Protein AF-A0A3R7YIU1-F1 (afdb_monomer)

Sequence (280 aa):
MKKIIEIFGKTVHKWRYDDGITYSAALSFMILMSFPALILFVISISSFFLKEKVIQESIIHFISPIATQSTINLLHIIFQHIPNTNIITFSLLISFILFLWTSTNLFLQLQKTINIMWGVSHEEKSWYEKAIGKRKTALITVLVFTFFVFMVTIFELIFSSVLPEIGQILPISSWIVQALTSILNFIIVSLFLAYLYRVLPDIKMEYKFIIPSSFLTAGLITLGKYVFSIYLMHANPTGLYGSIGSLIAIFLWVFFISVIVTIMIEFTKIYEEYDYMHKL

Structure (mmCIF, N/CA/C/O backbone):
data_AF-A0A3R7YIU1-F1
#
_entry.id   AF-A0A3R7YIU1-F1
#
loop_
_atom_site.group_PDB
_atom_site.id
_atom_site.type_symbol
_atom_site.label_atom_id
_atom_site.label_alt_id
_atom_site.label_comp_id
_atom_site.label_asym_id
_atom_site.label_entity_id
_atom_site.label_seq_id
_atom_site.pdbx_PDB_ins_code
_atom_site.Cartn_x
_atom_site.Cartn_y
_atom_site.Cartn_z
_atom_site.occupancy
_atom_site.B_iso_or_equiv
_atom_site.auth_seq_id
_atom_site.auth_comp_id
_atom_site.auth_asym_id
_atom_site.auth_atom_id
_atom_site.pdbx_PDB_model_num
ATOM 1 N N . MET A 1 1 ? -23.888 -20.595 3.664 1.00 61.28 1 MET A N 1
ATOM 2 C CA . MET A 1 1 ? -24.255 -19.519 2.711 1.00 61.28 1 MET A CA 1
ATOM 3 C C . MET A 1 1 ? -24.959 -18.338 3.385 1.00 61.28 1 MET A C 1
ATOM 5 O O . MET A 1 1 ? -24.420 -17.246 3.286 1.00 61.28 1 MET A O 1
ATOM 9 N N . LYS A 1 2 ? -26.060 -18.522 4.142 1.00 72.19 2 LYS A N 1
ATOM 10 C CA . LYS A 1 2 ? -26.761 -17.415 4.847 1.00 72.19 2 LYS A CA 1
ATOM 11 C C . LYS A 1 2 ? -25.849 -16.540 5.733 1.00 72.19 2 LYS A C 1
ATOM 13 O O . LYS A 1 2 ? -25.885 -15.326 5.608 1.00 72.19 2 LYS A O 1
ATOM 18 N N . LYS A 1 3 ? -24.958 -17.158 6.522 1.00 78.56 3 LYS A N 1
ATOM 19 C CA . LYS A 1 3 ? -23.972 -16.472 7.388 1.00 78.56 3 LYS A CA 1
ATOM 20 C C . LYS A 1 3 ? -23.022 -15.526 6.635 1.00 78.56 3 LYS A C 1
ATOM 22 O O . LYS A 1 3 ? -22.767 -14.425 7.099 1.00 78.56 3 LYS A O 1
ATOM 27 N N . ILE A 1 4 ? -22.521 -15.926 5.463 1.00 79.81 4 ILE A N 1
ATOM 28 C CA . ILE A 1 4 ? -21.597 -15.093 4.668 1.00 79.81 4 ILE A CA 1
ATOM 29 C C . ILE A 1 4 ? -22.337 -13.878 4.100 1.00 79.81 4 ILE A C 1
ATOM 31 O O . ILE A 1 4 ? -21.843 -12.761 4.191 1.00 79.81 4 ILE A O 1
ATOM 35 N N . ILE A 1 5 ? -23.542 -14.091 3.566 1.00 82.81 5 ILE A N 1
ATOM 36 C CA . ILE A 1 5 ? -24.379 -13.019 3.010 1.00 82.81 5 ILE A CA 1
ATOM 37 C C . ILE A 1 5 ? -24.740 -11.997 4.096 1.00 82.81 5 ILE A C 1
ATOM 39 O O . ILE A 1 5 ? -24.695 -10.796 3.848 1.00 82.81 5 ILE A O 1
ATOM 43 N N . GLU A 1 6 ? -25.046 -12.463 5.308 1.00 85.81 6 GLU A N 1
ATOM 44 C CA . GLU A 1 6 ? -25.343 -11.590 6.443 1.00 85.81 6 GLU A CA 1
ATOM 45 C C . GLU A 1 6 ? -24.131 -10.742 6.858 1.00 85.81 6 GLU A C 1
ATOM 47 O O . GLU A 1 6 ? -24.278 -9.538 7.065 1.00 85.81 6 GLU A O 1
ATOM 52 N N . ILE A 1 7 ? -22.934 -11.341 6.928 1.00 88.06 7 ILE A N 1
ATOM 53 C CA . ILE A 1 7 ? -21.691 -10.618 7.238 1.00 88.06 7 ILE A CA 1
ATOM 54 C C . ILE A 1 7 ? -21.442 -9.532 6.188 1.00 88.06 7 ILE A C 1
ATOM 56 O O . ILE A 1 7 ? -21.312 -8.370 6.553 1.00 88.06 7 ILE A O 1
ATOM 60 N N . PHE A 1 8 ? -21.468 -9.876 4.896 1.00 89.50 8 PHE A N 1
ATOM 61 C CA . PHE A 1 8 ? -21.264 -8.901 3.818 1.00 89.50 8 PHE A CA 1
ATOM 62 C C . PHE A 1 8 ? -22.314 -7.782 3.822 1.00 89.50 8 PHE A C 1
ATOM 64 O O . PHE A 1 8 ? -21.968 -6.614 3.646 1.00 89.50 8 PHE A O 1
ATOM 71 N N . GLY A 1 9 ? -23.588 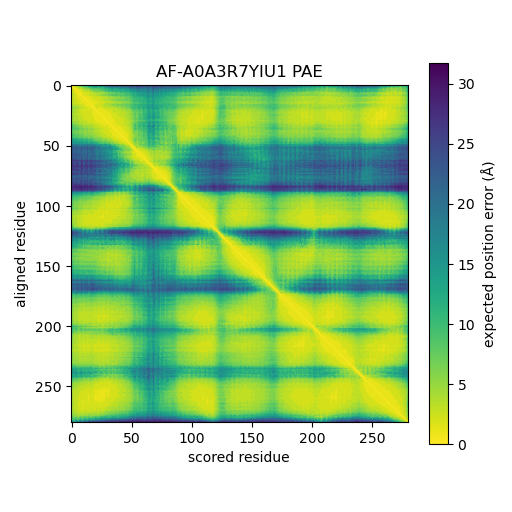-8.115 4.054 1.00 89.56 9 GLY A N 1
ATOM 72 C CA . GLY A 1 9 ? -24.661 -7.125 4.156 1.00 89.56 9 GLY A CA 1
ATOM 73 C C . GLY A 1 9 ? -24.430 -6.138 5.302 1.00 89.56 9 GLY A C 1
ATOM 74 O O . GLY A 1 9 ? -24.534 -4.926 5.102 1.00 89.56 9 GLY A O 1
ATOM 75 N N . LYS A 1 10 ? -24.037 -6.643 6.479 1.00 91.81 10 LYS A N 1
ATOM 76 C CA . LYS A 1 10 ? -23.655 -5.805 7.625 1.00 91.81 10 LYS A CA 1
ATOM 77 C C . LYS A 1 10 ? -22.417 -4.963 7.321 1.00 91.81 10 LYS A C 1
ATOM 79 O O . LYS A 1 10 ? -22.413 -3.785 7.659 1.00 91.81 10 LYS A O 1
ATOM 84 N N . THR A 1 11 ? -21.415 -5.518 6.635 1.00 93.50 11 THR A N 1
ATOM 85 C CA . THR A 1 11 ? -20.198 -4.795 6.232 1.00 93.50 11 THR A CA 1
ATOM 86 C C . THR A 1 11 ? -20.506 -3.601 5.359 1.00 93.50 11 THR A C 1
ATOM 88 O O . THR A 1 11 ? -20.083 -2.497 5.681 1.00 93.50 11 THR A O 1
ATOM 91 N N . VAL A 1 12 ? -21.275 -3.781 4.286 1.00 93.06 12 VAL A N 1
ATOM 92 C CA . VAL A 1 12 ? -21.602 -2.668 3.387 1.00 93.06 12 VAL A CA 1
ATOM 93 C C . VAL A 1 12 ? -22.445 -1.616 4.105 1.00 93.06 12 VAL A C 1
ATOM 95 O O . VAL A 1 12 ? -22.242 -0.422 3.894 1.00 93.06 12 VAL A O 1
ATOM 98 N N . HIS A 1 13 ? -23.372 -2.035 4.971 1.00 93.00 13 HIS A N 1
ATOM 99 C CA . HIS A 1 13 ? -24.184 -1.101 5.745 1.00 93.00 13 HIS A CA 1
ATOM 100 C C . HIS A 1 13 ? -23.333 -0.262 6.708 1.00 93.00 13 HIS A C 1
ATOM 102 O O . HIS A 1 13 ? -23.424 0.963 6.681 1.00 93.00 13 HIS A O 1
ATOM 108 N N . LYS A 1 14 ? -22.469 -0.909 7.499 1.00 92.81 14 LYS A N 1
ATOM 109 C CA . LYS A 1 14 ? -21.597 -0.247 8.476 1.00 92.81 14 LYS A CA 1
ATOM 110 C C . LYS A 1 14 ? -20.543 0.626 7.796 1.00 92.81 14 LYS A C 1
ATOM 112 O O . LYS A 1 14 ? -20.404 1.783 8.152 1.00 92.81 14 LYS A O 1
ATOM 117 N N . TRP A 1 15 ? -19.928 0.148 6.713 1.00 95.25 15 TRP A N 1
ATOM 118 C CA . TRP A 1 15 ? -18.986 0.937 5.912 1.00 95.25 15 TRP A CA 1
ATOM 119 C C . TRP A 1 15 ? -19.624 2.210 5.343 1.00 95.25 15 TRP A C 1
ATOM 121 O O . TRP A 1 15 ? -18.986 3.257 5.303 1.00 95.25 15 TRP A O 1
ATOM 131 N N . ARG A 1 16 ? -20.893 2.154 4.913 1.00 93.69 16 ARG A N 1
ATOM 132 C CA . ARG A 1 16 ? -21.622 3.358 4.483 1.00 93.69 16 ARG A CA 1
ATOM 133 C C . ARG A 1 16 ? -21.976 4.278 5.648 1.00 93.69 16 ARG A C 1
ATOM 135 O O . ARG A 1 16 ? -21.989 5.485 5.444 1.00 93.69 16 ARG A O 1
ATOM 142 N N . TYR A 1 17 ? -22.304 3.714 6.807 1.00 92.75 17 TYR A N 1
ATOM 143 C CA . TYR A 1 17 ? -22.616 4.466 8.021 1.00 92.75 17 TYR A CA 1
ATOM 144 C C . TYR A 1 17 ? -21.385 5.213 8.562 1.00 92.75 17 TYR A C 1
ATOM 146 O O . TYR A 1 17 ? -21.499 6.375 8.929 1.00 92.75 17 TYR A O 1
ATOM 154 N N . ASP A 1 18 ? -20.205 4.591 8.508 1.00 91.00 18 ASP A N 1
ATOM 155 C CA . ASP A 1 18 ? -18.922 5.165 8.939 1.00 91.00 18 ASP A CA 1
ATOM 156 C C . ASP A 1 18 ? -18.240 6.013 7.838 1.00 91.00 18 ASP A C 1
ATOM 158 O O . ASP A 1 18 ? -17.014 6.119 7.783 1.00 91.00 18 ASP A O 1
ATOM 162 N N . ASP A 1 19 ? -19.019 6.604 6.921 1.00 93.00 19 ASP A N 1
ATOM 163 C CA . ASP A 1 19 ? -18.542 7.470 5.828 1.00 93.00 19 ASP A CA 1
ATOM 164 C C . ASP A 1 19 ? -17.409 6.862 4.974 1.00 93.00 19 ASP A C 1
ATOM 166 O O . ASP A 1 19 ? -16.492 7.546 4.503 1.00 93.00 19 ASP A O 1
ATOM 170 N N . GLY A 1 20 ? -17.467 5.554 4.718 1.00 93.44 20 GLY A N 1
ATOM 171 C CA . GLY A 1 20 ? -16.408 4.806 4.043 1.00 93.44 20 GLY A CA 1
ATOM 172 C C . GLY A 1 20 ? -16.027 5.337 2.657 1.00 93.44 20 GLY A C 1
ATOM 173 O O . GLY A 1 20 ? -14.859 5.251 2.269 1.00 93.44 20 GLY A O 1
ATOM 174 N N . ILE A 1 21 ? -16.957 5.973 1.932 1.00 95.44 21 ILE A N 1
ATOM 175 C CA . ILE A 1 21 ? -16.671 6.665 0.660 1.00 95.44 21 ILE A CA 1
ATOM 176 C C . ILE A 1 21 ? -15.722 7.846 0.887 1.00 95.44 21 ILE A C 1
ATOM 178 O O . ILE A 1 21 ? -14.739 7.993 0.160 1.00 95.44 21 ILE A O 1
ATOM 182 N N . THR A 1 22 ? -15.981 8.666 1.905 1.00 95.81 22 THR A N 1
ATOM 183 C CA . THR A 1 22 ? -15.169 9.840 2.245 1.00 95.81 22 THR A CA 1
ATOM 184 C C . THR A 1 22 ? -13.759 9.420 2.644 1.00 95.81 22 THR A C 1
ATOM 186 O O . THR A 1 22 ? -12.780 9.987 2.154 1.00 95.81 22 THR A O 1
ATOM 189 N N . TYR A 1 23 ? -13.627 8.378 3.470 1.00 94.62 23 TYR A N 1
ATOM 190 C CA . TYR A 1 23 ? -12.314 7.848 3.842 1.00 94.62 23 TYR A CA 1
ATOM 191 C C . TYR A 1 23 ? -11.584 7.198 2.663 1.00 94.62 23 TYR A C 1
ATOM 193 O O . TYR A 1 23 ? -10.374 7.384 2.528 1.00 94.62 23 TYR A O 1
ATOM 201 N N . SER A 1 24 ? -12.304 6.517 1.766 1.00 96.56 24 SER A N 1
ATOM 202 C CA . SER A 1 24 ? -11.735 5.978 0.522 1.00 96.56 24 SER A CA 1
ATOM 203 C C . SER A 1 24 ? -11.217 7.087 -0.389 1.00 96.56 24 SER A C 1
ATOM 205 O O . SER A 1 24 ? -10.106 6.990 -0.912 1.00 96.56 24 SER A O 1
ATOM 207 N N . ALA A 1 25 ? -11.985 8.168 -0.540 1.00 96.44 25 ALA A N 1
ATOM 208 C CA . ALA A 1 25 ? -11.589 9.340 -1.309 1.00 96.44 25 ALA A CA 1
ATOM 209 C C . ALA A 1 25 ? -10.343 9.997 -0.699 1.00 96.44 25 ALA A C 1
ATOM 211 O O . ALA A 1 25 ? -9.358 10.210 -1.405 1.00 96.44 25 ALA A O 1
ATOM 212 N N . ALA A 1 26 ? -10.328 10.224 0.617 1.00 95.69 26 ALA A N 1
ATOM 213 C CA . ALA A 1 26 ? -9.180 10.793 1.317 1.00 95.69 26 ALA A CA 1
ATOM 214 C C . ALA A 1 26 ? -7.917 9.922 1.186 1.00 95.69 26 ALA A C 1
ATOM 216 O O . ALA A 1 26 ? -6.832 10.444 0.927 1.00 95.69 26 ALA A O 1
ATOM 217 N N . LEU A 1 27 ? -8.051 8.596 1.313 1.00 95.25 27 LEU A N 1
ATOM 218 C CA . LEU A 1 27 ? -6.945 7.657 1.124 1.00 95.25 27 LEU A CA 1
ATOM 219 C C . LEU A 1 27 ? -6.433 7.687 -0.322 1.00 95.25 27 LEU A C 1
ATOM 221 O O . LEU A 1 27 ? -5.230 7.803 -0.544 1.00 95.25 27 LEU A O 1
ATOM 225 N N . SER A 1 28 ? -7.341 7.652 -1.302 1.00 96.44 28 SER A N 1
ATOM 226 C CA . SER A 1 28 ? -6.983 7.719 -2.724 1.00 96.44 28 SER A CA 1
ATOM 227 C C . SER A 1 28 ? -6.258 9.017 -3.079 1.00 96.44 28 SER A C 1
ATOM 229 O O . SER A 1 28 ? -5.248 8.988 -3.775 1.00 96.44 28 SER A O 1
ATOM 231 N N . PHE A 1 29 ? -6.705 10.146 -2.526 1.00 95.31 29 PHE A N 1
ATOM 232 C CA . PHE A 1 29 ? -6.069 11.439 -2.723 1.00 95.31 29 PHE A CA 1
ATOM 233 C C . PHE A 1 29 ? -4.654 11.466 -2.136 1.00 95.31 29 PHE A C 1
ATOM 235 O O . PHE A 1 29 ? -3.730 11.911 -2.810 1.00 95.31 29 PHE A O 1
ATOM 242 N N . MET A 1 30 ? -4.447 10.931 -0.926 1.00 93.81 30 MET A N 1
ATOM 243 C CA . MET A 1 30 ? -3.103 10.826 -0.341 1.00 93.81 30 MET A CA 1
ATOM 244 C C . MET A 1 30 ? -2.174 9.925 -1.171 1.00 93.81 30 MET A C 1
ATOM 246 O O . MET A 1 30 ? -1.012 10.278 -1.355 1.00 93.81 30 MET A O 1
ATOM 250 N N . ILE A 1 31 ? -2.680 8.816 -1.728 1.00 93.75 31 ILE A N 1
ATOM 251 C CA . ILE A 1 31 ? -1.930 7.958 -2.666 1.00 93.75 31 ILE A CA 1
ATOM 252 C C . ILE A 1 31 ? -1.513 8.737 -3.913 1.00 93.75 31 ILE A C 1
ATOM 254 O O . ILE A 1 31 ? -0.333 8.752 -4.262 1.00 93.75 31 ILE A O 1
ATOM 258 N N . LEU A 1 32 ? -2.454 9.425 -4.559 1.00 93.56 32 LEU A N 1
ATOM 259 C CA . LEU A 1 32 ? -2.176 10.198 -5.769 1.00 93.56 32 LEU A CA 1
ATOM 260 C C . LEU A 1 32 ? -1.199 11.352 -5.503 1.00 93.56 32 LEU A C 1
ATOM 262 O O . LEU A 1 32 ? -0.312 11.603 -6.314 1.00 93.56 32 LEU A O 1
ATOM 266 N N . MET A 1 33 ? -1.300 12.012 -4.347 1.00 91.38 33 MET A N 1
ATOM 267 C CA . MET A 1 33 ? -0.379 13.080 -3.943 1.00 91.38 33 MET A CA 1
ATOM 268 C C . MET A 1 33 ? 1.052 12.584 -3.691 1.00 91.38 33 MET A C 1
ATOM 270 O O . MET A 1 33 ? 1.998 13.359 -3.833 1.00 91.38 33 MET A O 1
ATOM 274 N N . SER A 1 34 ? 1.237 11.303 -3.362 1.00 89.38 34 SER A N 1
ATOM 275 C CA . SER A 1 34 ? 2.564 10.688 -3.248 1.00 89.38 34 SER A CA 1
ATOM 276 C C . SER A 1 34 ? 3.209 10.377 -4.604 1.00 89.38 34 SER A C 1
ATOM 278 O O . SER A 1 34 ? 4.431 10.238 -4.666 1.00 89.38 34 SER A O 1
ATOM 280 N N . PHE A 1 35 ? 2.440 10.283 -5.697 1.00 88.38 35 PHE A N 1
ATOM 281 C CA . PHE A 1 35 ? 2.966 9.855 -7.001 1.00 88.38 35 PHE A CA 1
ATOM 282 C C . PHE A 1 35 ? 4.032 10.793 -7.577 1.00 88.38 35 PHE A C 1
ATOM 284 O O . PHE A 1 35 ? 5.080 10.283 -7.967 1.00 88.38 35 PHE A O 1
ATOM 291 N N . PRO A 1 36 ? 3.857 12.131 -7.608 1.00 85.69 36 PRO A N 1
ATOM 292 C CA . PRO A 1 36 ? 4.894 13.023 -8.124 1.00 85.69 36 PRO A CA 1
ATOM 293 C C . PRO A 1 36 ? 6.221 12.876 -7.373 1.00 85.69 36 PRO A C 1
ATOM 295 O O . PRO A 1 36 ? 7.276 12.782 -7.995 1.00 85.69 36 PRO A O 1
ATOM 298 N N . ALA A 1 37 ? 6.169 12.794 -6.039 1.00 86.12 37 ALA A N 1
ATOM 299 C CA . ALA A 1 37 ? 7.359 12.622 -5.212 1.00 86.12 37 ALA A CA 1
ATOM 300 C C . ALA A 1 37 ? 8.031 11.260 -5.451 1.00 86.12 37 ALA A C 1
ATOM 302 O O . ALA A 1 37 ? 9.253 11.191 -5.560 1.00 86.12 37 ALA A O 1
ATOM 303 N N . LEU A 1 38 ? 7.238 10.192 -5.598 1.00 85.12 38 LEU A N 1
ATOM 304 C CA . LEU A 1 38 ? 7.733 8.861 -5.945 1.00 85.12 38 LEU A CA 1
ATOM 305 C C . LEU A 1 38 ? 8.394 8.848 -7.328 1.00 85.12 38 LEU A C 1
ATOM 307 O O . LEU A 1 38 ? 9.503 8.342 -7.458 1.00 85.12 38 LEU A O 1
ATOM 311 N N . ILE A 1 39 ? 7.762 9.434 -8.348 1.00 82.12 39 ILE A N 1
ATOM 312 C CA . ILE A 1 39 ? 8.305 9.493 -9.715 1.00 82.12 39 ILE A CA 1
ATOM 313 C C . ILE A 1 39 ? 9.626 10.266 -9.727 1.00 82.12 39 ILE A C 1
ATOM 315 O O . ILE A 1 39 ? 10.615 9.781 -10.271 1.00 82.12 39 ILE A O 1
ATOM 319 N N . LEU A 1 40 ? 9.673 11.436 -9.083 1.00 79.88 40 LEU A N 1
ATOM 320 C CA . LEU A 1 40 ? 10.899 12.228 -8.970 1.00 79.88 40 LEU A CA 1
ATOM 321 C C . LEU A 1 40 ? 12.008 11.466 -8.240 1.00 79.88 40 LEU A C 1
ATOM 323 O O . LEU A 1 40 ? 13.163 11.505 -8.669 1.00 79.88 40 LEU A O 1
ATOM 327 N N . PHE A 1 41 ? 11.671 10.743 -7.171 1.00 82.56 41 PHE A N 1
ATOM 328 C CA . PHE A 1 41 ? 12.624 9.913 -6.445 1.00 82.56 41 PHE A CA 1
ATOM 329 C C . PHE A 1 41 ? 13.159 8.767 -7.317 1.00 82.56 41 PHE A C 1
ATOM 331 O O . PHE A 1 41 ? 14.375 8.606 -7.415 1.00 82.56 41 PHE A O 1
ATOM 338 N N . VAL A 1 42 ? 12.282 8.039 -8.019 1.00 78.56 42 VAL A N 1
ATOM 339 C CA . VAL A 1 42 ? 12.650 6.949 -8.940 1.00 78.56 42 VAL A CA 1
ATOM 340 C C . VAL A 1 42 ? 13.520 7.456 -10.095 1.00 78.56 42 VAL A C 1
ATOM 342 O O . VAL A 1 42 ? 14.515 6.822 -10.440 1.00 78.56 42 VAL A O 1
ATOM 345 N N . ILE A 1 43 ? 13.212 8.618 -10.674 1.00 75.69 43 ILE A N 1
ATOM 346 C CA . ILE A 1 43 ? 14.043 9.224 -11.727 1.00 75.69 43 ILE A CA 1
ATOM 347 C C . ILE A 1 43 ? 15.402 9.639 -11.164 1.00 75.69 43 ILE A C 1
ATOM 349 O O . ILE A 1 43 ? 16.425 9.409 -11.807 1.00 75.69 43 ILE A O 1
ATOM 353 N N . SER A 1 44 ? 15.434 10.226 -9.967 1.00 76.94 44 SER A N 1
ATOM 354 C CA . SER A 1 44 ? 16.674 10.688 -9.335 1.00 76.94 44 SER A CA 1
ATOM 355 C C . SER A 1 44 ? 17.605 9.525 -8.995 1.00 76.94 44 SER A C 1
ATOM 357 O O . SER A 1 44 ? 18.791 9.585 -9.314 1.00 76.94 44 SER A O 1
ATOM 359 N N . ILE A 1 45 ? 17.076 8.450 -8.400 1.00 78.12 45 ILE A N 1
ATOM 360 C CA . ILE A 1 45 ? 17.860 7.254 -8.071 1.00 78.12 45 ILE A CA 1
ATOM 361 C C . ILE A 1 45 ? 18.323 6.536 -9.342 1.00 78.12 45 ILE A C 1
ATOM 363 O O . ILE A 1 45 ? 19.492 6.177 -9.449 1.00 78.12 45 ILE A O 1
ATOM 367 N N . SER A 1 46 ? 17.453 6.424 -10.352 1.00 73.06 46 SER A N 1
ATOM 368 C CA . SER A 1 46 ? 17.822 5.837 -11.644 1.00 73.06 46 SER A CA 1
ATOM 369 C C . SER A 1 46 ? 18.914 6.660 -12.318 1.00 73.06 46 SER A C 1
ATOM 371 O O . SER A 1 46 ? 19.893 6.101 -12.783 1.00 73.06 46 SER A O 1
ATOM 373 N N . SER A 1 47 ? 18.811 7.990 -12.307 1.00 71.25 47 SER A N 1
ATOM 374 C CA . SER A 1 47 ? 19.830 8.883 -12.874 1.00 71.25 47 SER A CA 1
ATOM 375 C C . SER A 1 47 ? 21.162 8.812 -12.126 1.00 71.25 47 SER A C 1
ATOM 377 O O . SER A 1 47 ? 22.205 9.038 -12.729 1.00 71.25 47 SER A O 1
ATOM 379 N N . PHE A 1 48 ? 21.150 8.509 -10.825 1.00 73.06 48 PHE A N 1
ATOM 380 C CA . PHE A 1 48 ? 22.368 8.295 -10.045 1.00 73.06 48 PHE A CA 1
ATOM 381 C C . PHE A 1 48 ? 23.102 7.019 -10.485 1.00 73.06 48 PHE A C 1
ATOM 383 O O . PHE A 1 48 ? 24.290 7.087 -10.786 1.00 73.06 48 PHE A O 1
ATOM 390 N N . PHE A 1 49 ? 22.396 5.887 -10.597 1.00 71.94 49 PHE A N 1
ATOM 391 C CA . PHE A 1 49 ? 22.989 4.611 -11.026 1.00 71.94 49 PHE A CA 1
ATOM 392 C C . PHE A 1 49 ? 23.306 4.578 -12.530 1.00 71.94 49 PHE A C 1
ATOM 394 O O . PHE A 1 49 ? 24.396 4.199 -12.939 1.00 71.94 49 PHE A O 1
ATOM 401 N N . LEU A 1 50 ? 22.385 5.038 -13.378 1.00 70.94 50 LEU A N 1
ATOM 402 C CA . LEU A 1 50 ? 22.525 5.003 -14.839 1.00 70.94 50 LEU A CA 1
ATOM 403 C C . LEU A 1 50 ? 23.577 5.977 -15.377 1.00 70.94 50 LEU A C 1
ATOM 405 O O . LEU A 1 50 ? 23.868 5.940 -16.566 1.00 70.94 50 LEU A O 1
ATOM 409 N N . LYS A 1 51 ? 24.160 6.849 -14.547 1.00 69.56 51 LYS A N 1
ATOM 410 C CA . LYS A 1 51 ? 25.323 7.664 -14.930 1.00 69.56 51 LYS A CA 1
ATOM 411 C C . LYS A 1 51 ? 26.598 6.855 -15.100 1.00 69.56 51 LYS A C 1
ATOM 413 O O . LYS A 1 51 ? 27.515 7.300 -15.789 1.00 69.56 51 LYS A O 1
ATOM 418 N N . GLU A 1 52 ? 26.677 5.700 -14.456 1.00 71.69 52 GLU A N 1
ATOM 419 C CA . GLU A 1 52 ? 27.862 4.870 -14.511 1.00 71.69 52 GLU A CA 1
ATOM 420 C C . GLU A 1 52 ? 27.923 4.145 -15.860 1.00 71.69 52 GLU A C 1
ATOM 422 O O . GLU A 1 52 ? 27.044 3.349 -16.195 1.00 71.69 52 GLU A O 1
ATOM 427 N N . LYS A 1 53 ? 28.971 4.417 -16.651 1.00 70.44 53 LYS A N 1
ATOM 428 C CA . LYS A 1 53 ? 29.151 3.804 -17.981 1.00 70.44 53 LYS A CA 1
ATOM 429 C C . LYS A 1 53 ? 29.121 2.275 -17.926 1.00 70.44 53 LYS A C 1
ATOM 431 O O . LYS A 1 53 ? 28.536 1.654 -18.801 1.00 70.44 53 LYS A O 1
ATOM 436 N N . VAL A 1 54 ? 29.657 1.688 -16.854 1.00 71.12 54 VAL A N 1
ATOM 437 C CA . VAL A 1 54 ? 29.650 0.235 -16.614 1.00 71.12 54 VAL A CA 1
ATOM 438 C C . VAL A 1 54 ? 28.220 -0.317 -16.526 1.00 71.12 54 VAL A C 1
ATOM 440 O O . VAL A 1 54 ? 27.927 -1.382 -17.072 1.00 71.12 54 VAL A O 1
ATOM 443 N N . ILE A 1 55 ? 27.302 0.419 -15.890 1.00 73.88 55 ILE A N 1
ATOM 444 C CA . ILE A 1 55 ? 25.889 0.032 -15.772 1.00 73.88 55 ILE A CA 1
ATOM 445 C C . ILE A 1 55 ? 25.178 0.202 -17.120 1.00 73.88 55 ILE A C 1
ATOM 447 O O . ILE A 1 55 ? 24.429 -0.683 -17.527 1.00 73.88 55 ILE A O 1
ATOM 451 N N . GLN A 1 56 ? 25.445 1.291 -17.848 1.00 77.12 56 GLN A N 1
ATOM 452 C CA . GLN A 1 56 ? 24.890 1.509 -19.192 1.00 77.12 56 GLN A CA 1
ATOM 453 C C . GLN A 1 56 ? 25.290 0.391 -20.165 1.00 77.12 56 GLN A C 1
ATOM 455 O O . GLN A 1 56 ? 24.437 -0.162 -20.859 1.00 77.12 56 GLN A O 1
ATOM 460 N N . GLU A 1 57 ? 26.575 0.035 -20.185 1.00 76.31 57 GLU A N 1
ATOM 461 C CA . GLU A 1 57 ? 27.120 -1.040 -21.017 1.00 76.31 57 GLU A CA 1
ATOM 462 C C . GLU A 1 57 ? 26.539 -2.403 -20.627 1.00 76.31 57 GLU A C 1
ATOM 464 O O . GLU A 1 57 ? 26.154 -3.170 -21.507 1.00 76.31 57 GLU A O 1
ATOM 469 N N . SER A 1 58 ? 26.369 -2.674 -19.328 1.00 74.38 5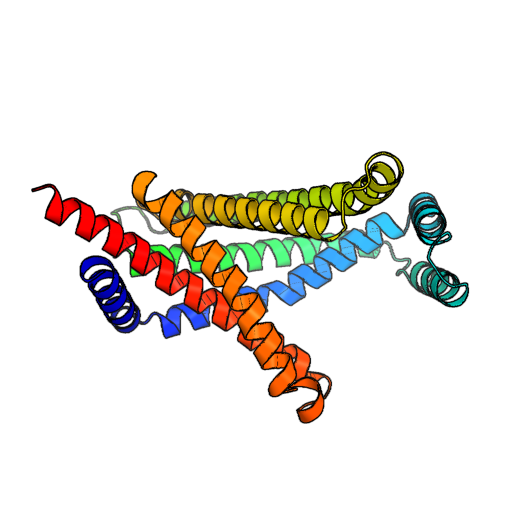8 SER A N 1
ATOM 470 C CA . SER A 1 58 ? 25.727 -3.904 -18.840 1.00 74.38 58 SER A CA 1
ATOM 471 C C . SER A 1 58 ? 24.260 -4.007 -19.272 1.00 74.38 58 SER A C 1
ATOM 473 O O . SER A 1 58 ? 23.816 -5.073 -19.693 1.00 74.38 58 SER A O 1
ATOM 475 N N . ILE A 1 59 ? 23.509 -2.901 -19.219 1.00 76.12 59 ILE A N 1
ATOM 476 C CA . ILE A 1 59 ? 22.110 -2.846 -19.672 1.00 76.12 59 ILE A CA 1
ATOM 477 C C . ILE A 1 59 ? 22.027 -3.080 -21.182 1.00 76.12 59 ILE A C 1
ATOM 479 O O . ILE A 1 59 ? 21.217 -3.883 -21.636 1.00 76.12 59 ILE A O 1
ATOM 483 N N . ILE A 1 60 ? 22.875 -2.416 -21.971 1.00 80.81 60 ILE A N 1
ATOM 484 C CA . ILE A 1 60 ? 22.905 -2.618 -23.425 1.00 80.81 60 ILE A CA 1
ATOM 485 C C . ILE A 1 60 ? 23.269 -4.065 -23.747 1.00 80.81 60 ILE A C 1
ATOM 487 O O . ILE A 1 60 ? 22.594 -4.682 -24.563 1.00 80.81 60 ILE A O 1
ATOM 491 N N . HIS A 1 61 ? 24.274 -4.631 -23.081 1.00 80.06 61 HIS A N 1
ATOM 492 C CA . HIS A 1 61 ? 24.680 -6.019 -23.277 1.00 80.06 61 HIS A CA 1
ATOM 493 C C . HIS A 1 61 ? 23.560 -7.010 -22.922 1.00 80.06 61 HIS A C 1
ATOM 495 O O . HIS A 1 61 ? 23.360 -7.984 -23.641 1.00 80.06 61 HIS A O 1
ATOM 501 N N . PHE A 1 62 ? 22.797 -6.750 -21.856 1.00 73.50 62 PHE A N 1
ATOM 502 C CA . PHE A 1 62 ? 21.672 -7.594 -21.442 1.00 73.50 62 PHE A CA 1
ATOM 503 C C . PHE A 1 62 ? 20.500 -7.557 -22.433 1.00 73.50 62 PHE A C 1
ATOM 505 O O . PHE A 1 62 ? 19.860 -8.577 -22.672 1.00 73.50 62 PHE A O 1
ATOM 512 N N . ILE A 1 63 ? 20.215 -6.393 -23.022 1.00 73.75 63 ILE A N 1
ATOM 513 C CA . ILE A 1 63 ? 19.051 -6.207 -23.901 1.00 73.75 63 ILE A CA 1
ATOM 514 C C . ILE A 1 63 ? 19.409 -6.469 -25.377 1.00 73.75 63 ILE A C 1
ATOM 516 O O . ILE A 1 63 ? 18.543 -6.873 -26.147 1.00 73.75 63 ILE A O 1
ATOM 520 N N . SER A 1 64 ? 20.673 -6.311 -25.784 1.00 75.06 64 SER A N 1
ATOM 521 C CA . SER A 1 64 ? 21.157 -6.524 -27.161 1.00 75.06 64 SER A CA 1
ATOM 522 C C . SER A 1 64 ? 20.673 -7.829 -27.828 1.00 75.06 64 SER A C 1
ATOM 524 O O . SER A 1 64 ? 20.283 -7.771 -28.993 1.00 75.06 64 SER A O 1
ATOM 526 N N . PRO A 1 65 ? 20.577 -8.982 -27.128 1.00 77.62 65 PRO A N 1
ATOM 527 C CA . PRO A 1 65 ? 20.078 -10.226 -27.723 1.00 77.62 65 PRO A CA 1
ATOM 528 C C . PRO A 1 65 ? 18.600 -10.192 -28.146 1.00 77.62 65 PRO A C 1
ATOM 530 O O . PRO A 1 65 ? 18.188 -10.985 -28.987 1.00 77.62 65 PRO A O 1
ATOM 533 N N . ILE 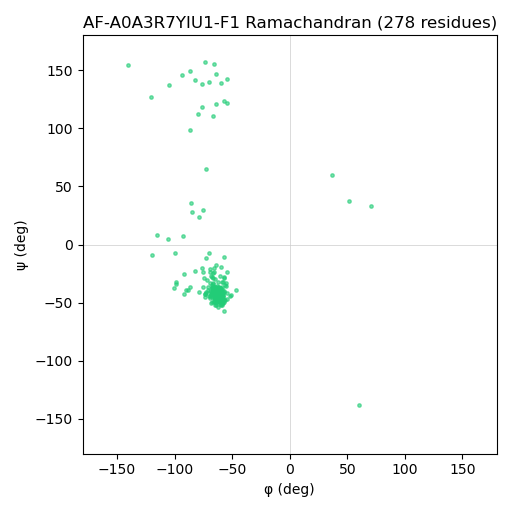A 1 66 ? 17.794 -9.306 -27.551 1.00 71.81 66 ILE A N 1
ATOM 534 C CA . ILE A 1 66 ? 16.335 -9.218 -27.750 1.00 71.81 66 ILE A CA 1
ATOM 535 C C . ILE A 1 66 ? 15.878 -7.860 -28.309 1.00 71.81 66 ILE A C 1
ATOM 537 O O . ILE A 1 66 ? 14.715 -7.706 -28.681 1.00 71.81 66 ILE A O 1
ATOM 541 N N . ALA A 1 67 ? 16.768 -6.867 -28.373 1.00 76.38 67 ALA A N 1
ATOM 542 C CA . ALA A 1 67 ? 16.475 -5.531 -28.876 1.00 76.38 67 ALA A CA 1
ATOM 543 C C . ALA A 1 67 ? 16.806 -5.370 -30.361 1.00 76.38 67 ALA A C 1
ATOM 545 O O . ALA A 1 67 ? 17.801 -5.865 -30.877 1.00 76.38 67 ALA A O 1
ATOM 546 N N . THR A 1 68 ? 15.995 -4.559 -31.040 1.00 82.19 68 THR A N 1
ATOM 547 C CA . THR A 1 68 ? 16.331 -4.052 -32.376 1.00 82.19 68 THR A CA 1
ATOM 548 C C . THR A 1 68 ? 17.412 -2.970 -32.295 1.00 82.19 68 THR A C 1
ATOM 550 O O . THR A 1 68 ? 17.519 -2.266 -31.288 1.00 82.19 68 THR A O 1
ATOM 553 N N . GLN A 1 69 ? 18.157 -2.749 -33.384 1.00 80.44 69 GLN A N 1
ATOM 554 C CA . GLN A 1 69 ? 19.166 -1.681 -33.453 1.00 80.44 69 GLN A CA 1
ATOM 555 C C . GLN A 1 69 ? 18.579 -0.291 -33.134 1.00 80.44 69 GLN A C 1
ATOM 557 O O . GLN A 1 69 ? 19.236 0.542 -32.512 1.00 80.44 69 GLN A O 1
ATOM 562 N N . SER A 1 70 ? 17.314 -0.050 -33.493 1.00 75.44 70 SER A N 1
ATOM 563 C CA . SER A 1 70 ? 16.565 1.156 -33.117 1.00 75.44 70 SER A CA 1
ATOM 564 C C . SER A 1 70 ? 16.372 1.296 -31.606 1.00 75.44 70 SER A C 1
ATOM 566 O O . SER A 1 70 ? 16.526 2.392 -31.075 1.00 75.44 70 SER A O 1
ATOM 568 N N . THR A 1 71 ? 16.083 0.203 -30.896 1.00 74.31 71 THR A N 1
ATOM 569 C CA . THR A 1 71 ? 15.934 0.196 -29.433 1.00 74.31 71 THR A CA 1
ATOM 570 C C . THR A 1 71 ? 17.268 0.483 -28.739 1.00 74.31 71 THR A C 1
ATOM 572 O O . THR A 1 71 ? 17.306 1.264 -27.791 1.00 74.31 71 THR A O 1
ATOM 575 N N . ILE A 1 72 ? 18.372 -0.080 -29.246 1.00 81.00 72 ILE A N 1
ATOM 576 C CA . ILE A 1 72 ? 19.726 0.169 -28.721 1.00 81.00 72 ILE A CA 1
ATOM 577 C C . ILE A 1 72 ? 20.137 1.633 -28.944 1.00 81.00 72 ILE A C 1
ATOM 579 O O . ILE A 1 72 ? 20.630 2.288 -28.026 1.00 81.00 72 ILE A O 1
ATOM 583 N N . ASN A 1 73 ? 19.865 2.190 -30.127 1.00 83.06 73 ASN A N 1
ATOM 584 C CA . ASN A 1 73 ? 20.136 3.602 -30.408 1.00 83.06 73 ASN A CA 1
ATOM 585 C C . ASN A 1 73 ? 19.301 4.539 -29.520 1.00 83.06 73 ASN A C 1
ATOM 587 O O . ASN A 1 73 ? 19.826 5.538 -29.031 1.00 83.06 73 ASN A O 1
ATOM 591 N N . LEU A 1 74 ? 18.032 4.210 -29.253 1.00 76.62 74 LEU A N 1
ATOM 592 C CA . LEU A 1 74 ? 17.202 4.959 -28.303 1.00 76.62 74 LEU A CA 1
ATOM 593 C C . LEU A 1 74 ? 17.779 4.918 -26.882 1.00 76.62 74 LEU A C 1
ATOM 595 O O . LEU A 1 74 ? 17.807 5.952 -26.221 1.00 76.62 74 LEU A O 1
ATOM 599 N N . LEU A 1 75 ? 18.288 3.769 -26.427 1.00 77.19 75 LEU A N 1
ATOM 600 C CA . LEU A 1 75 ? 18.954 3.657 -25.125 1.00 77.19 75 LEU A CA 1
ATOM 601 C C . LEU A 1 75 ? 20.209 4.532 -25.049 1.00 77.19 75 LEU A C 1
ATOM 603 O O . LEU A 1 75 ? 20.378 5.260 -24.074 1.00 77.19 75 LEU A O 1
ATOM 607 N N . HIS A 1 76 ? 21.044 4.541 -26.092 1.00 79.81 76 HIS A N 1
ATOM 608 C CA . HIS A 1 76 ? 22.195 5.444 -26.159 1.00 79.81 76 HIS A CA 1
ATOM 609 C C . HIS A 1 76 ? 21.785 6.919 -26.104 1.00 79.81 76 HIS A C 1
ATOM 611 O O . HIS A 1 76 ? 22.408 7.692 -25.378 1.00 79.81 76 HIS A O 1
ATOM 617 N N . ILE A 1 77 ? 20.723 7.310 -26.817 1.00 80.56 77 ILE A N 1
ATOM 618 C CA . ILE A 1 77 ? 20.186 8.677 -26.767 1.00 80.56 77 ILE A CA 1
ATOM 619 C C . ILE A 1 77 ? 19.706 9.006 -25.349 1.00 80.56 77 ILE A C 1
ATOM 621 O O . ILE A 1 77 ? 20.053 10.064 -24.827 1.00 80.56 77 ILE A O 1
ATOM 625 N N . ILE A 1 78 ? 18.966 8.104 -24.696 1.00 76.50 78 ILE A N 1
ATOM 626 C CA . ILE A 1 78 ? 18.489 8.288 -23.318 1.00 76.50 78 ILE A CA 1
ATOM 627 C C . ILE A 1 78 ? 19.671 8.461 -22.358 1.00 76.50 78 ILE A C 1
ATOM 629 O O . ILE A 1 78 ? 19.673 9.402 -21.569 1.00 76.50 78 ILE A O 1
ATOM 633 N N . PHE A 1 79 ? 20.698 7.612 -22.457 1.00 79.06 79 PHE A N 1
ATOM 634 C CA . PHE A 1 79 ? 21.892 7.672 -21.611 1.00 79.06 79 PHE A CA 1
ATOM 635 C C . PHE A 1 79 ? 22.722 8.943 -21.819 1.00 79.06 79 PHE A C 1
ATOM 637 O O . PHE A 1 79 ? 23.221 9.511 -20.848 1.00 79.06 79 PHE A O 1
ATOM 644 N N . GLN A 1 80 ? 22.825 9.434 -23.057 1.00 75.69 80 GLN A N 1
ATOM 645 C CA . GLN A 1 80 ? 23.498 10.699 -23.370 1.00 75.69 80 GLN A CA 1
ATOM 646 C C . GLN A 1 80 ? 22.746 11.926 -22.836 1.00 75.69 80 GLN A C 1
ATOM 648 O O . GLN A 1 80 ? 23.375 12.939 -22.536 1.00 75.69 80 GLN A O 1
ATOM 653 N N . HIS A 1 81 ? 21.422 11.836 -22.687 1.00 71.25 81 HIS A N 1
ATOM 654 C CA . HIS A 1 81 ? 20.579 12.912 -22.157 1.00 71.25 81 HIS A CA 1
ATOM 655 C C . HIS A 1 81 ? 20.349 12.817 -20.641 1.00 71.25 81 HIS A C 1
ATOM 657 O O . HIS A 1 81 ? 19.580 13.610 -20.093 1.00 71.25 81 HIS A O 1
ATOM 663 N N . ILE A 1 82 ? 21.023 11.897 -19.936 1.00 70.50 82 ILE A N 1
ATOM 664 C CA . ILE A 1 82 ? 20.998 11.884 -18.470 1.00 70.50 82 ILE A CA 1
ATOM 665 C C . ILE A 1 82 ? 21.660 13.183 -17.970 1.00 70.50 82 ILE A C 1
ATOM 667 O O . ILE A 1 82 ? 22.830 13.430 -18.274 1.00 70.50 82 ILE A O 1
ATOM 671 N N . PRO A 1 83 ? 20.957 14.027 -17.189 1.00 61.03 83 PRO A N 1
ATOM 672 C CA . PRO A 1 83 ? 21.449 15.347 -16.794 1.00 61.03 83 PRO A CA 1
ATOM 673 C C . PRO A 1 83 ? 22.833 15.290 -16.128 1.00 61.03 83 PRO A C 1
ATOM 675 O O . PRO A 1 83 ? 23.017 14.649 -15.093 1.00 61.03 83 PRO A O 1
ATOM 678 N N . ASN A 1 84 ? 23.836 15.992 -16.668 1.00 56.44 84 ASN A N 1
ATOM 679 C CA . ASN A 1 84 ? 25.225 15.897 -16.194 1.00 56.44 84 ASN A CA 1
ATOM 680 C C . ASN A 1 84 ? 25.573 16.832 -15.013 1.00 56.44 84 ASN A C 1
ATOM 682 O O . ASN A 1 84 ? 26.667 17.378 -14.933 1.00 56.44 84 ASN A O 1
ATOM 686 N N . THR A 1 85 ? 24.645 17.068 -14.085 1.00 51.56 85 THR A N 1
ATOM 687 C CA . THR A 1 85 ? 24.835 18.091 -13.042 1.00 51.56 85 THR A CA 1
ATOM 688 C C . THR A 1 85 ? 25.159 17.499 -11.666 1.00 51.56 85 THR A C 1
ATOM 690 O O . THR A 1 85 ? 24.465 16.589 -11.215 1.00 51.56 85 THR A O 1
ATOM 693 N N . ASN A 1 86 ? 26.116 18.094 -10.937 1.00 52.38 86 ASN A N 1
ATOM 694 C CA . ASN A 1 86 ? 26.355 17.884 -9.489 1.00 52.38 86 ASN A CA 1
ATOM 695 C C . ASN A 1 86 ? 25.119 18.190 -8.607 1.00 52.38 86 ASN A C 1
ATOM 697 O O . ASN A 1 86 ? 25.082 17.853 -7.428 1.00 52.38 86 ASN A O 1
ATOM 701 N N . ILE A 1 87 ? 24.086 18.798 -9.197 1.00 53.78 87 ILE A N 1
ATOM 702 C CA . ILE A 1 87 ? 22.764 19.088 -8.622 1.00 53.78 87 ILE A CA 1
ATOM 703 C C . ILE A 1 87 ? 21.990 17.798 -8.268 1.00 53.78 87 ILE A C 1
ATOM 705 O O . ILE A 1 87 ? 21.080 17.837 -7.444 1.00 53.78 87 ILE A O 1
ATOM 709 N N . ILE A 1 88 ? 22.378 16.637 -8.815 1.00 59.47 88 ILE A N 1
ATOM 710 C CA . ILE A 1 88 ? 21.674 15.362 -8.594 1.00 59.47 88 ILE A CA 1
ATOM 711 C C . ILE A 1 88 ? 21.608 14.970 -7.124 1.00 59.47 88 ILE A C 1
ATOM 713 O O . ILE A 1 88 ? 20.570 14.482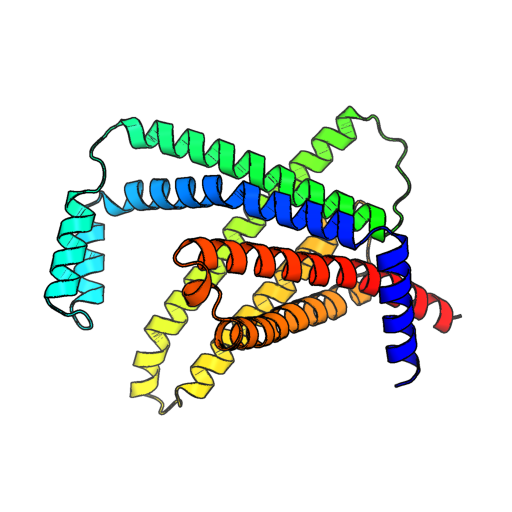 -6.697 1.00 59.47 88 ILE A O 1
ATOM 717 N N . THR A 1 89 ? 22.642 15.235 -6.324 1.00 67.69 89 THR A N 1
ATOM 718 C CA . THR A 1 89 ? 22.605 14.903 -4.891 1.00 67.69 89 THR A CA 1
ATOM 719 C C . THR A 1 89 ? 21.571 15.750 -4.144 1.00 67.69 89 THR A C 1
ATOM 721 O O . THR A 1 89 ? 20.854 15.231 -3.292 1.00 67.69 89 THR A O 1
ATOM 724 N N . PHE A 1 90 ? 21.432 17.035 -4.493 1.00 74.69 90 PHE A N 1
ATOM 725 C CA . PHE A 1 90 ? 20.457 17.929 -3.859 1.00 74.69 90 PHE A CA 1
ATOM 726 C C . PHE A 1 90 ? 19.022 17.629 -4.315 1.00 74.69 90 PHE A C 1
ATOM 728 O O . PHE A 1 90 ? 18.115 17.548 -3.488 1.00 74.69 90 PHE A O 1
ATOM 735 N N . SER A 1 91 ? 18.811 17.383 -5.613 1.00 72.06 91 SER A N 1
ATOM 736 C CA . SER A 1 91 ? 17.507 16.975 -6.155 1.00 72.06 91 SER A CA 1
ATOM 737 C C . SER A 1 91 ? 17.068 15.592 -5.664 1.00 72.06 91 SER A C 1
ATOM 739 O O . SER A 1 91 ? 15.887 15.391 -5.379 1.00 72.06 91 SER A O 1
ATOM 741 N N . LEU A 1 92 ? 17.998 14.647 -5.503 1.00 79.88 92 LEU A N 1
ATOM 742 C CA . LEU A 1 92 ? 17.719 13.335 -4.919 1.00 79.88 92 LEU A CA 1
ATOM 743 C C . LEU A 1 92 ? 17.324 13.472 -3.448 1.00 79.88 92 LEU A C 1
ATOM 745 O O . LEU A 1 92 ? 16.325 12.890 -3.034 1.00 79.88 92 LEU A O 1
ATOM 749 N N . LEU A 1 93 ? 18.049 14.291 -2.680 1.00 85.06 93 LEU A N 1
ATOM 750 C CA . LEU A 1 93 ? 17.750 14.542 -1.272 1.00 85.06 93 LEU A CA 1
ATOM 751 C C . LEU A 1 93 ? 16.382 15.214 -1.092 1.00 85.06 93 LEU A C 1
ATOM 753 O O . LEU A 1 93 ? 15.597 14.773 -0.254 1.00 85.06 93 LEU A O 1
ATOM 757 N N . ILE A 1 94 ? 16.045 16.220 -1.906 1.00 85.81 94 ILE A N 1
ATOM 758 C CA . ILE A 1 94 ? 14.742 16.890 -1.806 1.00 85.81 94 ILE A CA 1
ATOM 759 C C . ILE A 1 94 ? 13.594 15.969 -2.229 1.00 85.81 94 ILE A C 1
ATOM 761 O O . ILE A 1 94 ? 12.571 15.916 -1.547 1.00 85.81 94 ILE A O 1
ATOM 765 N N . SER A 1 95 ? 13.783 15.179 -3.292 1.00 83.81 95 SER A N 1
ATOM 766 C CA . SER A 1 95 ? 12.791 14.198 -3.749 1.00 83.81 95 SER A CA 1
ATOM 767 C C . SER A 1 95 ? 12.577 13.106 -2.707 1.00 83.81 95 SER A C 1
ATOM 769 O O . SER A 1 95 ? 11.442 12.723 -2.445 1.00 83.81 95 SER A O 1
ATOM 771 N N . PHE A 1 96 ? 13.650 12.653 -2.055 1.00 87.00 96 PHE A N 1
ATOM 772 C CA . PHE A 1 96 ? 13.580 11.677 -0.975 1.00 87.00 96 PHE A CA 1
ATOM 773 C C . PHE A 1 96 ? 12.832 12.222 0.247 1.00 87.00 96 PHE A C 1
ATOM 775 O O . PHE A 1 96 ? 11.941 11.552 0.764 1.00 87.00 96 PHE A O 1
ATOM 782 N N . ILE A 1 97 ? 13.120 13.456 0.679 1.00 90.81 97 ILE A N 1
ATOM 783 C CA . ILE A 1 97 ? 12.406 14.094 1.797 1.00 90.81 97 ILE A CA 1
ATOM 784 C C . ILE A 1 97 ? 10.918 14.269 1.467 1.00 90.81 97 ILE A C 1
ATOM 786 O O . ILE A 1 97 ? 10.065 13.941 2.293 1.00 90.81 97 ILE A O 1
ATOM 790 N N . LEU A 1 98 ? 10.588 14.738 0.259 1.00 90.44 98 LEU A N 1
ATOM 791 C CA . LEU A 1 98 ? 9.200 14.882 -0.190 1.00 90.44 98 LEU A CA 1
ATOM 792 C C . LEU A 1 98 ? 8.483 13.530 -0.276 1.00 90.44 98 LEU A C 1
ATOM 794 O O . LEU A 1 98 ? 7.327 13.414 0.140 1.00 90.44 98 LEU A O 1
ATOM 798 N N . PHE A 1 99 ? 9.162 12.496 -0.771 1.00 89.19 99 PHE A N 1
ATOM 799 C CA . PHE A 1 99 ? 8.631 11.138 -0.835 1.00 89.19 99 PHE A CA 1
ATOM 800 C C . PHE A 1 99 ? 8.344 10.587 0.562 1.00 89.19 99 PHE A C 1
ATOM 802 O O . PHE A 1 99 ? 7.241 10.098 0.813 1.00 89.19 99 PHE A O 1
ATOM 809 N N . LEU A 1 100 ? 9.287 10.721 1.498 1.00 90.62 100 LEU A N 1
ATOM 810 C CA . LEU A 1 100 ? 9.089 10.301 2.883 1.00 90.62 100 LEU A CA 1
ATOM 811 C C . LEU A 1 100 ? 7.933 11.056 3.536 1.00 90.62 100 LEU A C 1
ATOM 813 O O . LEU A 1 100 ? 7.106 10.444 4.210 1.00 90.62 100 LEU A O 1
ATOM 817 N N . TRP A 1 101 ? 7.839 12.369 3.327 1.00 90.62 101 TRP A N 1
ATOM 818 C CA . TRP A 1 101 ? 6.787 13.182 3.926 1.00 90.62 101 TRP A CA 1
ATOM 819 C C . TRP A 1 101 ? 5.394 12.811 3.404 1.00 90.62 101 TRP A C 1
ATOM 821 O O . TRP A 1 101 ? 4.488 12.548 4.198 1.00 90.62 101 TRP A O 1
ATOM 831 N N . THR A 1 102 ? 5.228 12.725 2.082 1.00 91.44 102 THR A N 1
ATOM 832 C CA . THR A 1 102 ? 3.949 12.349 1.456 1.00 91.44 102 THR A CA 1
ATOM 833 C C . THR A 1 102 ? 3.547 10.918 1.810 1.00 91.44 102 THR A C 1
ATOM 835 O O . THR A 1 102 ? 2.415 10.689 2.234 1.00 91.44 102 THR A O 1
ATOM 838 N N . SER A 1 103 ? 4.482 9.967 1.748 1.00 89.75 103 SER A N 1
ATOM 839 C CA . SER A 1 103 ? 4.221 8.565 2.103 1.00 89.75 103 SER A CA 1
ATOM 840 C C . SER A 1 103 ? 3.880 8.398 3.586 1.00 89.75 103 SER A C 1
ATOM 842 O O . SER A 1 103 ? 2.994 7.622 3.937 1.00 89.75 103 SER A O 1
ATOM 844 N N . THR A 1 104 ? 4.511 9.173 4.475 1.00 91.75 104 THR A N 1
ATOM 845 C CA . THR A 1 104 ? 4.143 9.189 5.900 1.00 91.75 104 THR A CA 1
ATOM 846 C C . THR A 1 104 ? 2.698 9.648 6.084 1.00 91.75 104 THR A C 1
ATOM 848 O O . THR A 1 104 ? 1.949 9.016 6.826 1.00 91.75 104 THR A O 1
ATOM 851 N N . ASN A 1 105 ? 2.276 10.713 5.393 1.00 91.25 105 ASN A N 1
ATOM 852 C CA . ASN A 1 105 ? 0.897 11.205 5.473 1.00 91.25 105 ASN A CA 1
ATOM 853 C C . ASN A 1 105 ? -0.117 10.180 4.945 1.00 91.25 105 ASN A C 1
ATOM 855 O O . ASN A 1 105 ? -1.174 10.014 5.550 1.00 91.25 105 ASN A O 1
ATOM 859 N N . LEU A 1 106 ? 0.224 9.442 3.885 1.00 93.06 106 LEU A N 1
ATOM 860 C CA . LEU A 1 106 ? -0.580 8.324 3.386 1.00 93.06 106 LEU A CA 1
ATOM 861 C C . LEU A 1 106 ? -0.804 7.256 4.458 1.00 93.06 106 LEU A C 1
ATOM 863 O O . LEU A 1 106 ? -1.947 6.878 4.709 1.00 93.06 106 LEU A O 1
ATOM 867 N N . PHE A 1 107 ? 0.254 6.785 5.125 1.00 92.31 107 PHE A N 1
ATOM 868 C CA . PHE A 1 107 ? 0.102 5.735 6.138 1.00 92.31 107 PHE A CA 1
ATOM 869 C C . PHE A 1 107 ? -0.564 6.244 7.418 1.00 92.31 107 PHE A C 1
ATOM 871 O O . PHE A 1 107 ? -1.314 5.499 8.042 1.00 92.31 107 PHE A O 1
ATOM 878 N N . LEU A 1 108 ? -0.378 7.519 7.777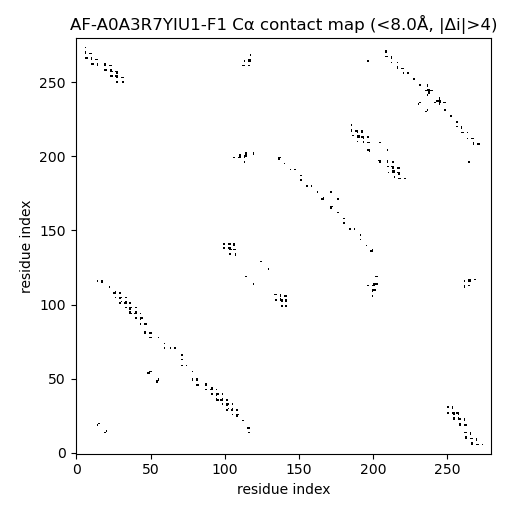 1.00 91.50 108 LEU A N 1
ATOM 879 C CA . LEU A 1 108 ? -1.156 8.161 8.841 1.00 91.50 108 LEU A CA 1
ATOM 880 C C . LEU A 1 108 ? -2.647 8.223 8.494 1.00 91.50 108 LEU A C 1
ATOM 882 O O . LEU A 1 108 ? -3.490 7.974 9.356 1.00 91.50 108 LEU A O 1
ATOM 886 N N . GLN A 1 109 ? -2.984 8.526 7.239 1.00 92.88 109 GLN A N 1
ATOM 887 C CA . GLN A 1 109 ? -4.366 8.533 6.768 1.00 92.88 109 GLN A CA 1
ATOM 888 C C . GLN A 1 109 ? -4.961 7.120 6.765 1.00 92.88 109 GLN A C 1
ATOM 890 O O . GLN A 1 109 ? -6.112 6.943 7.171 1.00 92.88 109 GLN A O 1
ATOM 895 N N . LEU A 1 110 ? -4.184 6.106 6.373 1.00 93.94 110 LEU A N 1
ATOM 896 C CA . LEU A 1 110 ? -4.601 4.708 6.457 1.00 93.94 110 LEU A CA 1
ATOM 897 C C . LEU A 1 110 ? -4.825 4.277 7.913 1.00 93.94 110 LEU A C 1
ATOM 899 O O . LEU A 1 110 ? -5.885 3.746 8.223 1.00 93.94 110 LEU A O 1
ATOM 903 N N . GLN A 1 111 ? -3.891 4.581 8.819 1.00 91.88 111 GLN A N 1
ATOM 904 C CA . GLN A 1 111 ? -4.042 4.328 10.257 1.00 91.88 111 GLN A CA 1
ATOM 905 C C . GLN A 1 111 ? -5.302 5.000 10.813 1.00 91.88 111 GLN A C 1
ATOM 907 O O . GLN A 1 111 ? -6.089 4.364 11.511 1.00 91.88 111 GLN A O 1
ATOM 912 N N . LYS A 1 112 ? -5.524 6.279 10.486 1.00 90.19 112 LYS A N 1
ATOM 913 C CA . LYS A 1 112 ? -6.725 7.016 10.898 1.00 90.19 112 LYS A CA 1
ATOM 914 C C . LYS A 1 112 ? -7.994 6.321 10.408 1.00 90.19 112 LYS A C 1
ATOM 916 O O . LYS A 1 112 ? -8.933 6.175 11.178 1.00 90.19 112 LYS A O 1
ATOM 921 N N . THR A 1 113 ? -8.001 5.884 9.154 1.00 92.06 113 THR A N 1
ATOM 922 C CA . THR A 1 113 ? -9.138 5.186 8.545 1.00 92.06 113 THR A CA 1
ATOM 923 C C . THR A 1 113 ? -9.410 3.855 9.242 1.00 92.06 113 THR A C 1
ATOM 925 O O . THR A 1 113 ? -10.546 3.607 9.632 1.00 92.06 113 THR A O 1
ATOM 928 N N . ILE A 1 114 ? -8.365 3.054 9.490 1.00 91.56 114 ILE A N 1
ATOM 929 C CA . ILE A 1 114 ? -8.474 1.792 10.234 1.00 91.56 114 ILE A CA 1
ATOM 930 C C . ILE A 1 114 ? -9.067 2.036 11.620 1.00 91.56 114 ILE A C 1
ATOM 932 O O . ILE A 1 114 ? -10.019 1.368 12.001 1.00 91.56 114 ILE A O 1
ATOM 936 N N . ASN A 1 115 ? -8.538 3.008 12.363 1.00 90.38 115 ASN A N 1
ATOM 937 C CA . ASN A 1 115 ? -8.992 3.290 13.722 1.00 90.38 115 ASN A CA 1
ATOM 938 C C . ASN A 1 115 ? -10.454 3.751 13.779 1.00 90.38 115 ASN A C 1
ATOM 940 O O . ASN A 1 115 ? -11.168 3.385 14.708 1.00 90.38 115 ASN A O 1
ATOM 944 N N . ILE A 1 116 ? -10.893 4.558 12.809 1.00 88.69 116 ILE A N 1
ATOM 945 C CA . ILE A 1 116 ? -12.273 5.055 12.750 1.00 88.69 116 ILE A CA 1
ATOM 946 C C . ILE A 1 116 ? -13.232 3.909 12.441 1.00 88.69 116 ILE A C 1
ATOM 948 O O . ILE A 1 116 ? -14.163 3.689 13.208 1.00 88.69 116 ILE A O 1
ATOM 952 N N . MET A 1 117 ? -12.939 3.125 11.403 1.00 89.88 117 MET A N 1
ATOM 953 C CA . MET A 1 117 ? -13.721 1.941 11.031 1.00 89.88 117 MET A CA 1
ATOM 954 C C . MET A 1 117 ? -13.759 0.915 12.166 1.00 89.88 117 MET A C 1
ATOM 956 O O . MET A 1 117 ? -14.809 0.395 12.533 1.00 89.88 117 MET A O 1
ATOM 960 N N . TRP A 1 118 ? -12.644 0.708 12.870 1.00 87.19 118 TRP A N 1
ATOM 961 C CA . TRP A 1 118 ? -12.642 -0.170 14.040 1.00 87.19 118 TRP A CA 1
ATOM 962 C C . TRP A 1 118 ? -13.344 0.398 15.276 1.00 87.19 118 TRP A C 1
ATOM 964 O O . TRP A 1 118 ? -13.632 -0.349 16.208 1.00 87.19 118 TRP A O 1
ATOM 974 N N . GLY A 1 119 ? -13.683 1.687 15.294 1.00 83.25 119 GLY A N 1
ATOM 975 C CA . GLY A 1 119 ? -14.309 2.339 16.444 1.00 83.25 119 GLY A CA 1
ATOM 976 C C . GLY A 1 119 ? -13.362 2.509 17.633 1.00 83.25 119 GLY A C 1
ATOM 977 O O . GLY A 1 119 ? -13.798 2.434 18.780 1.00 83.25 119 GLY A O 1
ATOM 978 N N . VAL A 1 120 ? -12.066 2.716 17.384 1.00 81.12 120 VAL A N 1
ATOM 979 C CA . VAL A 1 120 ? -11.076 2.936 18.446 1.00 81.12 120 VAL A CA 1
ATOM 980 C C . VAL A 1 120 ? -11.370 4.262 19.151 1.00 81.12 120 VAL A C 1
ATOM 982 O O . VAL A 1 120 ? -11.174 5.342 18.589 1.00 81.12 120 VAL A O 1
ATOM 985 N N . SER A 1 121 ? -11.823 4.189 20.403 1.00 60.31 121 SER A N 1
ATOM 986 C CA . SER A 1 121 ? -11.972 5.354 21.276 1.00 60.31 121 SER A CA 1
ATOM 987 C C . SER A 1 121 ? -10.601 5.897 21.683 1.00 60.31 121 SER A C 1
ATOM 989 O O . SER A 1 121 ? -9.673 5.142 21.966 1.00 60.31 121 SER A O 1
ATOM 991 N N . HIS A 1 122 ? -10.463 7.221 21.710 1.00 59.22 122 HIS A N 1
ATOM 992 C CA . HIS A 1 122 ? -9.199 7.903 21.982 1.00 59.22 122 HIS A CA 1
ATOM 993 C C . HIS A 1 122 ? -8.604 7.494 23.347 1.00 59.22 122 HIS A C 1
ATOM 995 O O . HIS A 1 122 ? -9.241 7.695 24.372 1.00 59.22 122 HIS A O 1
ATOM 1001 N N . GLU A 1 123 ? -7.363 6.989 23.371 1.00 55.62 123 GLU A N 1
ATOM 1002 C CA . GLU A 1 123 ? -6.614 6.747 24.621 1.00 55.62 123 GLU A CA 1
ATOM 1003 C C . GLU A 1 123 ? -6.273 8.056 25.360 1.00 55.62 123 GLU A C 1
ATOM 1005 O O . GLU A 1 123 ? -6.085 9.094 24.732 1.00 55.62 123 GLU A O 1
ATOM 1010 N N . GLU A 1 124 ? -6.057 8.016 26.673 1.00 53.25 124 GLU A N 1
ATOM 1011 C CA . GLU A 1 124 ? -5.716 9.159 27.546 1.00 53.25 124 GLU A CA 1
ATOM 1012 C C . GLU A 1 124 ? -4.253 9.664 27.430 1.00 53.25 124 GLU A C 1
ATOM 1014 O O . GLU A 1 124 ? -3.673 10.153 28.393 1.00 53.25 124 GLU A O 1
ATOM 1019 N N . LYS A 1 125 ? -3.592 9.547 26.268 1.00 59.06 125 LYS A N 1
ATOM 1020 C CA . LYS A 1 125 ? -2.212 10.066 26.091 1.00 59.06 125 LYS A CA 1
ATOM 1021 C C . LYS A 1 125 ? -2.182 11.540 25.669 1.00 59.06 125 LYS A C 1
ATOM 1023 O O . LYS A 1 125 ? -3.048 11.990 24.910 1.00 59.06 125 LYS A O 1
ATOM 1028 N N . SER A 1 126 ? -1.125 12.252 26.076 1.00 65.81 126 SER A N 1
ATOM 1029 C CA . SER A 1 126 ? -0.816 13.616 25.624 1.00 65.81 126 SER A CA 1
ATOM 1030 C C . SER A 1 126 ? -0.737 13.690 24.093 1.00 65.81 126 SER A C 1
ATOM 1032 O O . SER A 1 126 ? -0.250 12.772 23.423 1.00 65.81 126 SER A O 1
ATOM 1034 N N . TRP A 1 127 ? -1.228 14.786 23.512 1.00 69.06 127 TRP A N 1
ATOM 1035 C CA . TRP A 1 127 ? -1.369 14.922 22.061 1.00 69.06 127 TRP A CA 1
ATOM 1036 C C . TRP A 1 127 ? -0.028 14.858 21.312 1.00 69.06 127 TRP A C 1
ATOM 1038 O O . TRP A 1 127 ? 0.031 14.321 20.203 1.00 69.06 127 TRP A O 1
ATOM 1048 N N . TYR A 1 128 ? 1.056 15.334 21.933 1.00 69.19 128 TYR A N 1
ATOM 1049 C CA . TYR A 1 128 ? 2.403 15.309 21.359 1.00 69.19 128 TYR A CA 1
ATOM 1050 C C . TYR A 1 128 ? 2.985 13.890 21.289 1.00 69.19 128 TYR A C 1
ATOM 1052 O O . TYR A 1 128 ? 3.534 13.494 20.261 1.00 69.19 128 TYR A O 1
ATOM 1060 N N . GLU A 1 129 ? 2.830 13.097 22.351 1.00 68.94 129 GLU A N 1
ATOM 1061 C CA . GLU A 1 129 ? 3.344 11.722 22.415 1.00 68.94 129 GLU A CA 1
ATOM 1062 C C . GLU A 1 129 ? 2.659 10.826 21.380 1.00 68.94 129 GLU A C 1
ATOM 1064 O O . GLU A 1 129 ? 3.319 10.058 20.674 1.00 68.94 129 GLU A O 1
ATOM 1069 N N . LYS A 1 130 ? 1.341 10.999 21.204 1.00 73.69 130 LYS A N 1
ATOM 1070 C CA . LYS A 1 130 ? 0.585 10.332 20.137 1.00 73.69 130 LYS A CA 1
ATOM 1071 C C . LYS A 1 130 ? 1.069 10.754 18.755 1.00 73.69 130 LYS A C 1
ATOM 1073 O O . LYS A 1 130 ? 1.292 9.897 17.904 1.00 73.69 130 LYS A O 1
ATOM 1078 N N . ALA A 1 131 ? 1.239 12.055 18.514 1.00 74.62 131 ALA A N 1
ATOM 1079 C CA . ALA A 1 131 ? 1.656 12.558 17.208 1.00 74.62 131 ALA A CA 1
ATOM 1080 C C . ALA A 1 131 ? 3.035 12.011 16.796 1.00 74.62 131 ALA A C 1
ATOM 1082 O O . ALA A 1 131 ? 3.217 11.595 15.649 1.00 74.62 131 ALA A O 1
ATOM 1083 N N . ILE A 1 132 ? 3.986 11.951 17.734 1.00 79.81 132 ILE A N 1
ATOM 1084 C CA . ILE A 1 132 ? 5.328 11.410 17.490 1.00 79.81 132 ILE A CA 1
ATOM 1085 C C . ILE A 1 132 ? 5.277 9.891 17.278 1.00 79.81 132 ILE A C 1
ATOM 1087 O O . ILE A 1 132 ? 5.872 9.396 16.320 1.00 79.81 132 ILE A O 1
ATOM 1091 N N . GLY A 1 133 ? 4.554 9.146 18.121 1.00 78.75 133 GLY A N 1
ATOM 1092 C CA . GLY A 1 133 ? 4.429 7.688 17.996 1.00 78.75 133 GLY A CA 1
ATOM 1093 C C . GLY A 1 133 ? 3.789 7.252 16.674 1.00 78.75 133 GLY A C 1
ATOM 1094 O O . GLY A 1 133 ? 4.307 6.367 15.987 1.00 78.75 133 GLY A O 1
ATOM 1095 N N . LYS A 1 134 ? 2.717 7.937 16.257 1.00 81.19 134 LYS A N 1
ATOM 1096 C CA . LYS A 1 134 ? 2.032 7.680 14.981 1.00 81.19 134 LYS A CA 1
ATOM 1097 C C . LYS A 1 134 ? 2.929 7.965 13.785 1.00 81.19 134 LYS A C 1
ATOM 1099 O O . LYS A 1 134 ? 3.038 7.137 12.885 1.00 81.19 134 LYS A O 1
ATOM 1104 N N . ARG A 1 135 ? 3.651 9.092 13.801 1.00 86.44 135 ARG A N 1
ATOM 1105 C CA . ARG A 1 135 ? 4.618 9.428 12.744 1.00 86.44 135 ARG A CA 1
ATOM 1106 C C . ARG A 1 135 ? 5.756 8.417 12.652 1.00 86.44 135 ARG A C 1
ATOM 1108 O O . ARG A 1 135 ? 6.119 8.041 11.545 1.00 86.44 135 ARG A O 1
ATOM 1115 N N . LYS A 1 136 ? 6.292 7.945 13.783 1.00 86.06 136 LYS A N 1
ATOM 1116 C CA . LYS A 1 136 ? 7.320 6.890 13.797 1.00 86.06 136 LYS A CA 1
ATOM 1117 C C . LYS A 1 136 ? 6.804 5.594 13.171 1.00 86.06 136 LYS A C 1
ATOM 1119 O O . LYS A 1 136 ? 7.476 5.036 12.312 1.00 86.06 136 LYS A O 1
ATOM 1124 N N . THR A 1 137 ? 5.606 5.155 13.551 1.00 84.19 137 THR A N 1
ATOM 1125 C CA . THR A 1 137 ? 4.985 3.934 13.006 1.00 84.19 137 THR A CA 1
ATOM 1126 C C . THR A 1 137 ? 4.735 4.057 11.503 1.00 84.19 137 THR A C 1
ATOM 1128 O O . THR A 1 137 ? 5.086 3.157 10.741 1.00 84.19 137 THR A O 1
ATOM 1131 N N . ALA A 1 138 ? 4.212 5.201 11.056 1.00 86.50 138 ALA A N 1
ATOM 1132 C CA . ALA A 1 138 ? 4.019 5.487 9.640 1.00 86.50 138 ALA A CA 1
ATOM 1133 C C . ALA A 1 138 ? 5.352 5.502 8.872 1.00 86.50 138 ALA A C 1
ATOM 1135 O O . ALA A 1 138 ? 5.450 4.859 7.835 1.00 86.50 138 ALA A O 1
ATOM 1136 N N . LEU A 1 139 ? 6.403 6.142 9.398 1.00 88.75 139 LEU A N 1
ATOM 1137 C CA . LEU A 1 139 ? 7.738 6.145 8.782 1.00 88.75 139 LEU A CA 1
ATOM 1138 C C . LEU A 1 139 ? 8.341 4.739 8.671 1.00 88.75 139 LEU A C 1
ATOM 1140 O O . LEU A 1 139 ? 8.855 4.375 7.616 1.00 88.75 139 LEU A O 1
ATOM 1144 N N . ILE A 1 140 ? 8.251 3.927 9.728 1.00 89.19 140 ILE A N 1
ATOM 1145 C CA . ILE A 1 140 ? 8.695 2.525 9.691 1.00 89.19 140 ILE A CA 1
ATOM 1146 C C . ILE A 1 140 ? 7.902 1.755 8.632 1.00 89.19 140 ILE A C 1
ATOM 1148 O O . ILE A 1 140 ? 8.485 1.000 7.859 1.00 89.19 140 ILE A O 1
ATOM 1152 N N . THR A 1 141 ? 6.594 1.998 8.540 1.00 88.81 141 THR A N 1
ATOM 1153 C CA . THR A 1 141 ? 5.733 1.382 7.523 1.00 88.81 141 THR A CA 1
ATOM 1154 C C . THR A 1 141 ? 6.157 1.779 6.108 1.00 88.81 141 THR A C 1
ATOM 1156 O O . THR A 1 141 ? 6.187 0.916 5.237 1.00 88.81 141 THR A O 1
ATOM 1159 N N . VAL A 1 142 ? 6.562 3.035 5.870 1.00 89.06 142 VAL A N 1
ATOM 1160 C CA . VAL A 1 142 ? 7.128 3.467 4.575 1.00 89.06 142 VAL A CA 1
ATOM 1161 C C . VAL A 1 142 ? 8.388 2.670 4.236 1.00 89.06 142 VAL A C 1
ATOM 1163 O O . VAL A 1 142 ? 8.528 2.201 3.107 1.00 89.06 142 VAL A O 1
ATOM 1166 N N . LEU A 1 143 ? 9.300 2.491 5.197 1.00 88.69 143 LEU A N 1
ATOM 1167 C CA . LEU A 1 143 ? 10.540 1.740 4.981 1.00 88.69 143 LEU A CA 1
ATOM 1168 C C . LEU A 1 143 ? 10.264 0.262 4.695 1.00 88.69 143 LEU A C 1
ATOM 1170 O O . LEU A 1 143 ? 10.814 -0.286 3.741 1.00 88.69 143 LEU A O 1
ATOM 1174 N N . VAL A 1 144 ? 9.372 -0.363 5.469 1.00 89.69 144 VAL A N 1
ATOM 1175 C CA . VAL A 1 144 ? 8.950 -1.750 5.246 1.00 89.69 144 VAL A CA 1
ATOM 1176 C C . VAL A 1 144 ? 8.271 -1.888 3.890 1.00 89.69 144 VAL A C 1
ATOM 1178 O O . VAL A 1 144 ? 8.628 -2.789 3.144 1.00 89.69 144 VAL A O 1
ATOM 1181 N N . PHE A 1 145 ? 7.363 -0.982 3.521 1.00 88.88 145 PHE A N 1
ATOM 1182 C CA . PHE A 1 145 ? 6.718 -0.983 2.207 1.00 88.88 145 PHE A CA 1
ATOM 1183 C C . PHE A 1 145 ? 7.730 -0.832 1.066 1.00 88.88 145 PHE A C 1
ATOM 1185 O O . PHE A 1 145 ? 7.658 -1.562 0.083 1.00 88.88 145 PHE A O 1
ATOM 1192 N N . THR A 1 146 ? 8.708 0.063 1.209 1.00 86.44 146 THR A N 1
ATOM 1193 C CA . THR A 1 146 ? 9.753 0.275 0.195 1.00 86.44 146 THR A CA 1
ATOM 1194 C C . THR A 1 146 ? 10.618 -0.974 0.028 1.00 86.44 146 THR A C 1
ATOM 1196 O O . THR A 1 146 ? 10.829 -1.435 -1.091 1.00 86.44 146 THR A O 1
ATOM 1199 N N . PHE A 1 147 ? 11.068 -1.565 1.139 1.00 87.44 147 PHE A N 1
ATOM 1200 C CA . PHE A 1 147 ? 11.793 -2.837 1.134 1.00 87.44 147 PHE A CA 1
ATOM 1201 C C . PHE A 1 147 ? 10.957 -3.962 0.516 1.00 87.44 147 PHE A C 1
ATOM 1203 O O . PHE A 1 147 ? 11.464 -4.776 -0.251 1.00 87.44 147 PHE A O 1
ATOM 1210 N N . PHE A 1 148 ? 9.661 -3.977 0.817 1.00 85.94 148 PHE A N 1
ATOM 1211 C CA . PHE A 1 148 ? 8.729 -4.961 0.305 1.00 85.94 148 PHE A CA 1
ATOM 1212 C C . PHE A 1 148 ? 8.614 -4.888 -1.218 1.00 85.94 148 PHE A C 1
ATOM 1214 O O . PHE A 1 148 ? 8.876 -5.880 -1.889 1.00 85.94 148 PHE A O 1
ATOM 1221 N N . VAL A 1 149 ? 8.313 -3.705 -1.766 1.00 84.50 149 VAL A N 1
ATOM 1222 C CA . VAL A 1 149 ? 8.242 -3.450 -3.217 1.00 84.50 149 VAL A CA 1
ATOM 1223 C C . VAL A 1 149 ? 9.561 -3.798 -3.907 1.00 84.50 149 VAL A C 1
ATOM 1225 O O . VAL A 1 149 ? 9.555 -4.413 -4.974 1.00 84.50 149 VAL A O 1
ATOM 1228 N N . PHE A 1 150 ? 10.694 -3.464 -3.284 1.00 84.50 150 PHE A N 1
ATOM 1229 C CA . PHE A 1 150 ? 12.008 -3.840 -3.794 1.00 84.50 150 PHE A CA 1
ATOM 1230 C C . PHE A 1 150 ? 12.165 -5.365 -3.887 1.00 84.50 150 PHE A C 1
ATOM 1232 O O . PHE A 1 150 ? 12.548 -5.875 -4.937 1.00 84.50 150 PHE A O 1
ATOM 1239 N N . MET A 1 151 ? 11.792 -6.105 -2.838 1.00 82.56 151 MET A N 1
ATOM 1240 C CA . MET A 1 151 ? 11.837 -7.569 -2.843 1.00 82.56 151 MET A CA 1
ATOM 1241 C C . MET A 1 151 ? 10.933 -8.171 -3.920 1.00 82.56 151 MET A C 1
ATOM 1243 O O . MET A 1 151 ? 11.392 -9.040 -4.656 1.00 82.56 151 MET A O 1
ATOM 1247 N N . VAL A 1 152 ? 9.693 -7.684 -4.072 1.00 82.31 152 VAL A N 1
ATOM 1248 C CA . VAL A 1 152 ? 8.791 -8.132 -5.155 1.00 82.31 152 VAL A CA 1
ATOM 1249 C C . VAL A 1 152 ? 9.459 -7.967 -6.514 1.00 82.31 152 VAL A C 1
ATOM 1251 O O . VAL A 1 152 ? 9.467 -8.899 -7.311 1.00 82.31 152 VAL A O 1
ATOM 1254 N N . THR A 1 153 ? 10.067 -6.805 -6.747 1.00 81.31 153 THR A N 1
ATOM 1255 C CA . THR A 1 153 ? 10.716 -6.476 -8.020 1.00 81.31 153 THR A CA 1
ATOM 1256 C C . THR A 1 153 ? 11.899 -7.401 -8.303 1.00 81.31 153 THR A C 1
ATOM 1258 O O . THR A 1 153 ? 12.044 -7.895 -9.418 1.00 81.31 153 THR A O 1
ATOM 1261 N N . ILE A 1 154 ? 12.731 -7.681 -7.296 1.00 83.00 154 ILE A N 1
ATOM 1262 C CA . ILE A 1 154 ? 13.858 -8.614 -7.425 1.00 83.00 154 ILE A CA 1
ATOM 1263 C C . ILE A 1 154 ? 13.367 -10.039 -7.684 1.00 83.00 154 ILE A C 1
ATOM 1265 O O . ILE A 1 154 ? 13.911 -10.716 -8.554 1.00 83.00 154 ILE A O 1
ATOM 1269 N N . PHE A 1 155 ? 12.327 -10.496 -6.982 1.00 79.88 155 PHE A N 1
ATOM 1270 C CA . PHE A 1 155 ? 11.741 -11.808 -7.246 1.00 79.88 155 PHE A CA 1
ATOM 1271 C C . PHE A 1 155 ? 11.181 -11.895 -8.664 1.00 79.88 155 PHE A C 1
ATOM 1273 O O . PHE A 1 155 ? 11.487 -12.851 -9.369 1.00 79.88 155 PHE A O 1
ATOM 1280 N N . GLU A 1 156 ? 10.425 -10.897 -9.119 1.00 77.44 156 GLU A N 1
ATOM 1281 C CA . GLU A 1 156 ? 9.924 -10.859 -10.495 1.00 77.44 156 GLU A CA 1
ATOM 1282 C C . GLU A 1 156 ? 11.072 -10.866 -11.517 1.00 77.44 156 GLU A C 1
ATOM 1284 O O . GLU A 1 156 ? 11.004 -11.606 -12.499 1.00 77.44 156 GLU A O 1
ATOM 1289 N N . LEU A 1 157 ? 12.156 -10.122 -11.272 1.00 78.44 157 LEU A N 1
ATOM 1290 C CA . LEU A 1 157 ? 13.340 -10.102 -12.136 1.00 78.44 157 LEU A CA 1
ATOM 1291 C C . LEU A 1 157 ? 14.036 -11.468 -12.209 1.00 78.44 157 LEU A C 1
ATOM 1293 O O . LEU A 1 157 ? 14.337 -11.954 -13.299 1.00 78.44 157 LEU A O 1
ATOM 1297 N N . ILE A 1 158 ? 14.268 -12.109 -11.062 1.00 78.31 158 ILE A N 1
ATOM 1298 C CA . ILE A 1 158 ? 14.873 -13.445 -10.997 1.00 78.31 158 ILE A CA 1
ATOM 1299 C C . ILE A 1 158 ? 13.983 -14.448 -11.731 1.00 78.31 158 ILE A C 1
ATOM 1301 O O . ILE A 1 158 ? 14.467 -15.192 -12.578 1.00 78.31 158 ILE A O 1
ATOM 1305 N N . PHE A 1 159 ? 12.678 -14.449 -11.458 1.00 73.19 159 PHE A N 1
ATOM 1306 C CA . PHE A 1 159 ? 11.762 -15.401 -12.079 1.00 73.19 159 PHE A CA 1
ATOM 1307 C C . PHE A 1 159 ? 11.660 -15.194 -13.593 1.00 73.19 159 PHE A C 1
ATOM 1309 O O . PHE A 1 159 ? 11.717 -16.156 -14.353 1.00 73.19 159 PHE A O 1
ATOM 1316 N N . SER A 1 160 ? 11.552 -13.948 -14.050 1.00 68.69 160 SER A N 1
ATOM 1317 C CA . SER A 1 160 ? 11.485 -13.635 -15.482 1.00 68.69 160 SER A CA 1
ATOM 1318 C C . SER A 1 160 ? 12.777 -13.955 -16.237 1.00 68.69 160 SER A C 1
ATOM 1320 O O . SER A 1 160 ? 12.698 -14.296 -17.413 1.00 68.69 160 SER A O 1
ATOM 1322 N N . SER A 1 161 ? 13.936 -13.900 -15.575 1.00 70.25 161 SER A N 1
ATOM 1323 C CA . SER A 1 161 ? 15.238 -14.168 -16.206 1.00 70.25 161 SER A CA 1
ATOM 1324 C C . SER A 1 161 ? 15.625 -15.649 -16.168 1.00 70.25 161 SER A C 1
ATOM 1326 O O . SER A 1 161 ? 16.151 -16.176 -17.140 1.00 70.25 161 SER A O 1
ATOM 1328 N N . VAL A 1 162 ? 15.336 -16.344 -15.063 1.00 70.19 162 VAL A N 1
ATOM 1329 C CA . VAL A 1 162 ? 15.783 -17.727 -14.830 1.00 70.19 162 VAL A CA 1
ATOM 1330 C C . VAL A 1 162 ? 14.821 -18.757 -15.430 1.00 70.19 162 VAL A C 1
ATOM 1332 O O . VAL A 1 162 ? 15.251 -19.793 -15.936 1.00 70.19 162 VAL A O 1
ATOM 1335 N N . LEU A 1 163 ? 13.505 -18.510 -15.401 1.00 66.19 163 LEU A N 1
ATOM 1336 C CA . LEU A 1 163 ? 12.537 -19.511 -15.868 1.00 66.19 163 LEU A CA 1
ATOM 1337 C C . LEU A 1 163 ? 12.601 -19.808 -17.378 1.00 66.19 163 LEU A C 1
ATOM 1339 O O . LEU A 1 163 ? 12.379 -20.967 -17.730 1.00 66.19 163 LEU A O 1
ATOM 1343 N N . PRO A 1 164 ? 12.927 -18.857 -18.277 1.00 65.81 164 PRO A N 1
ATOM 1344 C CA . PRO A 1 164 ? 13.166 -19.168 -19.687 1.00 65.81 164 PRO A CA 1
ATOM 1345 C C . PRO A 1 164 ? 14.339 -20.133 -19.912 1.00 65.81 164 PRO A C 1
ATOM 1347 O O . PRO A 1 164 ? 14.248 -20.993 -20.785 1.00 65.81 164 PRO A O 1
ATOM 1350 N N . GLU A 1 165 ? 15.408 -20.036 -19.116 1.00 66.94 165 GLU A N 1
ATOM 1351 C CA . GLU A 1 165 ? 16.565 -20.941 -19.197 1.00 66.94 165 GLU A CA 1
ATOM 1352 C C . GLU A 1 165 ? 16.228 -22.335 -18.653 1.00 66.94 165 GLU A C 1
ATOM 1354 O O . GLU A 1 165 ? 16.557 -23.347 -19.270 1.00 66.94 165 GLU A O 1
ATOM 1359 N N . ILE A 1 166 ? 15.472 -22.406 -17.549 1.00 62.97 166 ILE A N 1
ATOM 1360 C CA . ILE A 1 166 ? 14.949 -23.678 -17.023 1.00 62.97 166 ILE A CA 1
ATOM 1361 C C . ILE A 1 166 ? 13.991 -24.330 -18.029 1.00 62.97 166 ILE A C 1
ATOM 1363 O O . ILE A 1 166 ? 14.003 -25.552 -18.171 1.00 62.97 166 ILE A O 1
ATOM 1367 N N . GLY A 1 167 ? 13.211 -23.533 -18.766 1.00 61.66 167 GLY A N 1
ATOM 1368 C CA . GLY A 1 167 ? 12.311 -23.985 -19.832 1.00 61.66 167 GLY A CA 1
ATOM 1369 C C . GLY A 1 167 ? 13.003 -24.729 -20.983 1.00 61.66 167 GLY A C 1
ATOM 1370 O O . GLY A 1 167 ? 12.343 -25.467 -21.713 1.00 61.66 167 GLY A O 1
ATOM 1371 N N . GLN A 1 168 ? 14.324 -24.570 -21.138 1.00 63.28 168 GLN A N 1
ATOM 1372 C CA . GLN A 1 168 ? 15.127 -25.321 -22.112 1.00 63.28 168 GLN A CA 1
ATOM 1373 C C . GLN A 1 168 ? 15.535 -26.714 -21.601 1.00 63.28 168 GLN A C 1
ATOM 1375 O O . GLN A 1 168 ? 15.804 -27.604 -22.405 1.00 63.28 168 GLN A O 1
ATOM 1380 N N . ILE A 1 169 ? 15.565 -26.918 -20.278 1.00 67.19 169 ILE A N 1
ATOM 1381 C CA . ILE A 1 169 ? 15.983 -28.170 -19.617 1.00 67.19 169 ILE A CA 1
ATOM 1382 C C . ILE A 1 169 ? 14.760 -28.997 -19.188 1.00 67.19 169 ILE A C 1
ATOM 1384 O O . ILE A 1 169 ? 14.759 -30.223 -19.279 1.00 67.19 169 ILE A O 1
ATOM 1388 N N . LEU A 1 170 ? 13.701 -28.327 -18.736 1.00 65.69 170 LEU A N 1
ATOM 1389 C CA . LEU A 1 170 ? 12.408 -28.902 -18.385 1.00 65.69 170 LEU A CA 1
ATOM 1390 C C . LEU A 1 170 ? 11.345 -28.234 -19.268 1.00 65.69 170 LEU A C 1
ATOM 1392 O O . LEU A 1 170 ? 11.266 -27.007 -19.246 1.00 65.69 170 LEU A O 1
ATOM 1396 N N . PRO A 1 171 ? 10.491 -28.978 -20.000 1.00 69.88 171 PRO A N 1
ATOM 1397 C CA . PRO A 1 171 ? 9.413 -28.411 -20.813 1.00 69.88 171 PRO A CA 1
ATOM 1398 C C . PRO A 1 171 ? 8.278 -27.881 -19.920 1.00 69.88 171 PRO A C 1
ATOM 1400 O O . PRO A 1 171 ? 7.162 -28.399 -19.897 1.00 69.88 171 PRO A O 1
ATOM 1403 N N . ILE A 1 172 ? 8.573 -26.852 -19.129 1.00 71.31 172 ILE A N 1
ATOM 1404 C CA . ILE A 1 172 ? 7.611 -26.147 -18.295 1.00 71.31 172 ILE A CA 1
ATOM 1405 C C . ILE A 1 172 ? 6.875 -25.183 -19.211 1.00 71.31 172 ILE A C 1
ATOM 1407 O O . ILE A 1 172 ? 7.430 -24.219 -19.733 1.00 71.31 172 ILE A O 1
ATOM 1411 N N . SER A 1 173 ? 5.594 -25.446 -19.414 1.00 76.00 173 SER A N 1
ATOM 1412 C CA . SER A 1 173 ? 4.728 -24.572 -20.193 1.00 76.00 173 SER A CA 1
ATOM 1413 C C . SER A 1 173 ? 4.654 -23.169 -19.581 1.00 76.00 173 SER A C 1
ATOM 1415 O O . SER A 1 173 ? 4.494 -23.020 -18.367 1.00 76.00 173 SER A O 1
ATOM 1417 N N . SER A 1 174 ? 4.681 -22.140 -20.429 1.00 74.19 174 SER A N 1
ATOM 1418 C CA . SER A 1 174 ? 4.676 -20.719 -20.044 1.00 74.19 174 SER A CA 1
ATOM 1419 C C . SER A 1 174 ? 3.517 -20.304 -19.125 1.00 74.19 174 SER A C 1
ATOM 1421 O O . SER A 1 174 ? 3.645 -19.337 -18.374 1.00 74.19 174 SER A O 1
ATOM 1423 N N . TRP A 1 175 ? 2.396 -21.033 -19.136 1.00 78.94 175 TRP A N 1
ATOM 1424 C CA . TRP A 1 175 ? 1.271 -20.782 -18.231 1.00 78.94 175 TRP A CA 1
ATOM 1425 C C . TRP A 1 175 ? 1.589 -21.135 -16.769 1.00 78.94 175 TRP A C 1
ATOM 1427 O O . TRP A 1 175 ? 1.131 -20.434 -15.872 1.00 78.94 175 TRP A O 1
ATOM 1437 N N . ILE A 1 176 ? 2.411 -22.163 -16.516 1.00 81.06 176 ILE A N 1
ATOM 1438 C CA . ILE A 1 176 ? 2.828 -22.566 -15.158 1.00 81.06 176 ILE A CA 1
ATOM 1439 C C . ILE A 1 176 ? 3.691 -21.468 -14.542 1.00 81.06 176 ILE A C 1
ATOM 1441 O O . ILE A 1 176 ? 3.504 -21.098 -13.387 1.00 81.06 176 ILE A O 1
ATOM 1445 N N . VAL A 1 177 ? 4.599 -20.909 -15.343 1.00 75.62 177 VAL A N 1
ATOM 1446 C CA . VAL A 1 177 ? 5.469 -19.794 -14.958 1.00 75.62 177 VAL A CA 1
ATOM 1447 C C . VAL A 1 177 ? 4.642 -18.576 -14.554 1.00 75.62 177 VAL A C 1
ATOM 1449 O O . VAL A 1 177 ? 4.814 -18.035 -13.464 1.00 75.62 177 VAL A O 1
ATOM 1452 N N . GLN A 1 178 ? 3.685 -18.185 -15.397 1.00 77.62 178 GLN A N 1
ATOM 1453 C CA . GLN A 1 178 ? 2.794 -17.057 -15.116 1.00 77.62 178 GLN A CA 1
ATOM 1454 C C . GLN A 1 178 ? 1.918 -17.301 -13.884 1.00 77.62 178 GLN A C 1
ATOM 1456 O O . GLN A 1 178 ? 1.726 -16.387 -13.078 1.00 77.62 178 GLN A O 1
ATOM 1461 N N . ALA A 1 179 ? 1.410 -18.525 -13.711 1.00 84.62 179 ALA A N 1
ATOM 1462 C CA . ALA A 1 179 ? 0.634 -18.902 -12.538 1.00 84.62 179 ALA A CA 1
ATOM 1463 C C . ALA A 1 179 ? 1.475 -18.797 -11.259 1.00 84.62 179 ALA A C 1
ATOM 1465 O O . ALA A 1 179 ? 1.018 -18.211 -10.281 1.00 84.62 179 ALA A O 1
ATOM 1466 N N . LEU A 1 180 ? 2.717 -19.286 -11.277 1.00 83.44 180 LEU A N 1
ATOM 1467 C CA . LEU A 1 180 ? 3.612 -19.239 -10.125 1.00 83.44 180 LEU A CA 1
ATOM 1468 C C . LEU A 1 180 ? 3.980 -17.799 -9.745 1.00 83.44 180 LEU A C 1
ATOM 1470 O O . LEU A 1 180 ? 3.857 -17.435 -8.577 1.00 83.44 180 LEU A O 1
ATOM 1474 N N . THR A 1 181 ? 4.335 -16.956 -10.719 1.00 79.88 181 THR A N 1
ATOM 1475 C CA . THR A 1 181 ? 4.590 -15.524 -10.485 1.00 79.88 181 THR A CA 1
ATOM 1476 C C . THR A 1 181 ? 3.353 -14.818 -9.930 1.00 79.88 181 THR A C 1
ATOM 1478 O O . THR A 1 181 ? 3.453 -14.034 -8.987 1.00 79.88 181 THR A O 1
ATOM 1481 N N . SER A 1 182 ? 2.166 -15.134 -10.457 1.00 84.44 182 SER A N 1
ATOM 1482 C CA . SER A 1 182 ? 0.906 -14.557 -9.973 1.00 84.44 182 SER A CA 1
ATOM 1483 C C . SER A 1 182 ? 0.589 -14.985 -8.538 1.00 84.44 182 SER A C 1
ATOM 1485 O O . SER A 1 182 ? 0.177 -14.153 -7.733 1.00 84.44 182 SER A O 1
ATOM 1487 N N . ILE A 1 183 ? 0.816 -16.257 -8.194 1.00 89.50 183 ILE A N 1
ATOM 1488 C 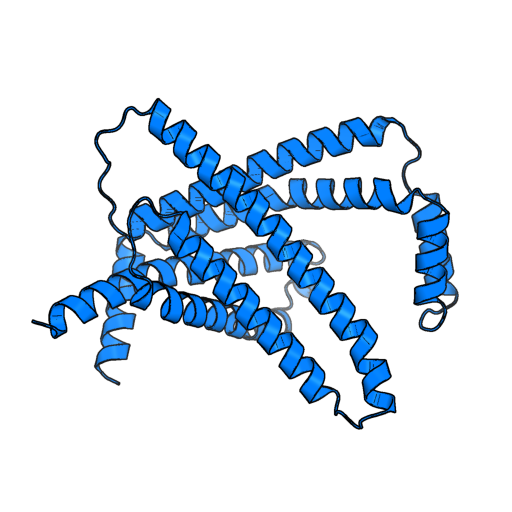CA . ILE A 1 183 ? 0.645 -16.783 -6.832 1.00 89.50 183 ILE A CA 1
ATOM 1489 C C . ILE A 1 183 ? 1.635 -16.116 -5.875 1.00 89.50 183 ILE A C 1
ATOM 1491 O O . ILE A 1 183 ? 1.242 -15.705 -4.785 1.00 89.50 183 ILE A O 1
ATOM 1495 N N . LEU A 1 184 ? 2.899 -15.965 -6.277 1.00 86.12 184 LEU A N 1
ATOM 1496 C CA . LEU A 1 184 ? 3.909 -15.280 -5.471 1.00 86.12 184 LEU A CA 1
ATOM 1497 C C . LEU A 1 184 ? 3.511 -13.830 -5.201 1.00 86.12 184 LEU A C 1
ATOM 1499 O O . LEU A 1 184 ? 3.486 -13.427 -4.041 1.00 86.12 184 LEU A O 1
ATOM 1503 N N . ASN A 1 185 ? 3.127 -13.077 -6.236 1.00 85.31 185 ASN A N 1
ATOM 1504 C CA . ASN A 1 185 ? 2.664 -11.696 -6.093 1.00 85.31 185 ASN A CA 1
ATOM 1505 C C . ASN A 1 185 ? 1.435 -11.617 -5.166 1.00 85.31 185 ASN A C 1
ATOM 1507 O O . ASN A 1 185 ? 1.398 -10.809 -4.240 1.00 85.31 185 ASN A O 1
ATOM 1511 N N . PHE A 1 186 ? 0.479 -12.535 -5.319 1.00 91.50 186 PHE A N 1
ATOM 1512 C CA . PHE A 1 186 ? -0.686 -12.628 -4.442 1.00 91.50 186 PHE A CA 1
ATOM 1513 C C . PHE A 1 186 ? -0.319 -12.877 -2.967 1.00 91.50 186 PHE A C 1
ATOM 1515 O O . PHE A 1 186 ? -0.832 -12.186 -2.082 1.00 91.50 186 PHE A O 1
ATOM 1522 N N . ILE A 1 187 ? 0.572 -13.836 -2.681 1.00 92.19 187 ILE A N 1
ATOM 1523 C CA . ILE A 1 187 ? 1.038 -14.142 -1.315 1.00 92.19 187 ILE A CA 1
ATOM 1524 C C . ILE A 1 187 ? 1.725 -12.919 -0.716 1.00 92.19 187 ILE A C 1
ATOM 1526 O O . ILE A 1 187 ? 1.446 -12.529 0.415 1.00 92.19 187 ILE A O 1
ATOM 1530 N N . ILE A 1 188 ? 2.592 -12.293 -1.498 1.00 89.06 188 ILE A N 1
ATOM 1531 C CA . ILE A 1 188 ? 3.320 -11.085 -1.148 1.00 89.06 188 ILE A CA 1
ATOM 1532 C C . ILE A 1 188 ? 2.330 -9.965 -0.769 1.00 89.06 188 ILE A C 1
ATOM 1534 O O . ILE A 1 188 ? 2.330 -9.492 0.370 1.00 89.06 188 ILE A O 1
ATOM 1538 N N . VAL A 1 189 ? 1.397 -9.599 -1.646 1.00 90.75 189 VAL A N 1
ATOM 1539 C CA . VAL A 1 189 ? 0.387 -8.569 -1.343 1.00 90.75 189 VAL A CA 1
ATOM 1540 C C . VAL A 1 189 ? -0.428 -8.929 -0.092 1.00 90.75 189 VAL A C 1
ATOM 1542 O O . VAL A 1 189 ? -0.662 -8.068 0.757 1.00 90.75 189 VAL A O 1
ATOM 1545 N N . SER A 1 190 ? -0.794 -10.203 0.076 1.00 94.56 190 SER A N 1
ATOM 1546 C CA . SER A 1 190 ? -1.527 -10.692 1.255 1.00 94.56 190 SER A CA 1
ATOM 1547 C C . SER A 1 190 ? -0.734 -10.534 2.557 1.00 94.56 190 SER A C 1
ATOM 1549 O O . SER A 1 190 ? -1.301 -10.143 3.581 1.00 94.56 190 SER A O 1
ATOM 1551 N N . LEU A 1 191 ? 0.574 -10.812 2.535 1.00 93.88 191 LEU A N 1
ATOM 1552 C CA . LEU A 1 191 ? 1.471 -10.640 3.681 1.00 93.88 191 LEU A CA 1
ATOM 1553 C C . LEU A 1 191 ? 1.653 -9.164 4.034 1.00 93.88 191 LEU A C 1
ATOM 1555 O O . LEU A 1 191 ? 1.624 -8.807 5.212 1.00 93.88 191 LEU A O 1
ATOM 1559 N N . PHE A 1 192 ? 1.789 -8.297 3.031 1.00 92.56 192 PHE A N 1
ATOM 1560 C CA . PHE A 1 192 ? 1.894 -6.861 3.265 1.00 92.56 192 PHE A CA 1
ATOM 1561 C C . PHE A 1 192 ? 0.609 -6.289 3.873 1.00 92.56 192 PHE A C 1
ATOM 1563 O O . PHE A 1 192 ? 0.666 -5.549 4.852 1.00 92.56 192 PHE A O 1
ATOM 1570 N N . LEU A 1 193 ? -0.560 -6.689 3.370 1.00 93.56 193 LEU A N 1
ATOM 1571 C CA . LEU A 1 193 ? -1.841 -6.296 3.959 1.00 93.56 193 LEU A CA 1
ATOM 1572 C C . LEU A 1 193 ? -1.999 -6.821 5.393 1.00 93.56 193 LEU A C 1
ATOM 1574 O O . LEU A 1 193 ? -2.446 -6.075 6.262 1.00 93.56 193 LEU A O 1
ATOM 1578 N N . ALA A 1 194 ? -1.570 -8.058 5.672 1.00 93.81 194 ALA A N 1
ATOM 1579 C CA . ALA A 1 194 ? -1.559 -8.599 7.034 1.00 93.81 194 ALA A CA 1
ATOM 1580 C C . ALA A 1 194 ? -0.662 -7.772 7.968 1.00 93.81 194 ALA A C 1
ATOM 1582 O O . ALA A 1 194 ? -1.048 -7.483 9.100 1.00 93.81 194 ALA A O 1
ATOM 1583 N N . TYR A 1 195 ? 0.514 -7.353 7.489 1.00 93.12 195 TYR A N 1
ATOM 1584 C CA . TYR A 1 195 ? 1.403 -6.453 8.220 1.00 93.12 195 TYR A CA 1
ATOM 1585 C C . TYR A 1 195 ? 0.723 -5.109 8.514 1.00 93.12 195 TYR A C 1
ATOM 1587 O O . TYR A 1 195 ? 0.727 -4.666 9.662 1.00 93.12 195 TYR A O 1
ATOM 1595 N N . LEU A 1 196 ? 0.080 -4.488 7.519 1.00 92.12 196 LEU A N 1
ATOM 1596 C CA . LEU A 1 196 ? -0.614 -3.208 7.699 1.00 92.12 196 LEU A CA 1
ATOM 1597 C C . LEU A 1 196 ? -1.743 -3.304 8.726 1.00 92.12 196 LEU A C 1
ATOM 1599 O O . LEU A 1 196 ? -1.811 -2.475 9.631 1.00 92.12 196 LEU A O 1
ATOM 1603 N N . TYR A 1 197 ? -2.587 -4.332 8.628 1.00 89.75 197 TYR A N 1
ATOM 1604 C CA . TYR A 1 197 ? -3.675 -4.574 9.578 1.00 89.75 197 TYR A CA 1
ATOM 1605 C C . TYR A 1 197 ? -3.174 -4.916 10.982 1.00 89.75 197 TYR A C 1
ATOM 1607 O O . TYR A 1 197 ? -3.907 -4.748 11.946 1.00 89.75 197 TYR A O 1
ATOM 1615 N N . ARG A 1 198 ? -1.925 -5.366 11.129 1.00 89.50 198 ARG A N 1
ATOM 1616 C CA . ARG A 1 198 ? -1.337 -5.667 12.436 1.00 89.50 198 ARG A CA 1
ATOM 1617 C C . ARG A 1 198 ? -0.633 -4.473 13.078 1.00 89.50 198 ARG A C 1
ATOM 1619 O O . ARG A 1 198 ? -0.688 -4.340 14.295 1.00 89.50 198 ARG A O 1
ATOM 1626 N N . VAL A 1 199 ? 0.079 -3.670 12.289 1.00 88.38 199 VAL A N 1
ATOM 1627 C CA . VAL A 1 199 ? 1.026 -2.662 12.798 1.00 88.38 199 VAL A CA 1
ATOM 1628 C C . VAL A 1 199 ? 0.438 -1.259 12.843 1.00 88.38 199 VAL A C 1
ATOM 1630 O O . VAL A 1 199 ? 0.785 -0.490 13.735 1.00 88.38 199 VAL A O 1
ATOM 1633 N N . LEU A 1 200 ? -0.431 -0.905 11.894 1.00 86.88 200 LEU A N 1
ATOM 1634 C CA . LEU A 1 200 ? -1.016 0.432 11.855 1.00 86.88 200 LEU A CA 1
ATOM 1635 C C . LEU A 1 200 ? -2.086 0.701 12.919 1.00 86.88 200 LEU A C 1
ATOM 1637 O O . LEU A 1 200 ? -2.073 1.810 13.447 1.00 86.88 200 LEU A O 1
ATOM 1641 N N . PRO A 1 201 ? -3.032 -0.205 13.221 1.00 84.44 201 PRO A N 1
ATOM 1642 C CA . PRO A 1 201 ? -4.103 0.123 14.151 1.00 84.44 201 PRO A CA 1
ATOM 1643 C C . PRO A 1 201 ? -3.579 0.390 15.562 1.00 84.44 201 PRO A C 1
ATOM 1645 O O . PRO A 1 201 ? -2.673 -0.287 16.042 1.00 84.44 201 PRO A O 1
ATOM 1648 N N . ASP A 1 202 ? -4.238 1.301 16.277 1.00 83.31 202 ASP A N 1
ATOM 1649 C CA . ASP A 1 202 ? -3.961 1.572 17.696 1.00 83.31 202 ASP A CA 1
ATOM 1650 C C . ASP A 1 202 ? -4.609 0.513 18.628 1.00 83.31 202 ASP A C 1
ATOM 1652 O O . ASP A 1 202 ? -4.879 0.776 19.797 1.00 83.31 202 ASP A O 1
ATOM 1656 N N . ILE A 1 203 ? -4.890 -0.692 18.118 1.00 82.19 203 ILE A N 1
ATOM 1657 C CA . ILE A 1 203 ? -5.565 -1.787 18.829 1.00 82.19 203 ILE A CA 1
ATOM 1658 C C . ILE A 1 203 ? -4.949 -3.144 18.494 1.00 82.19 203 ILE A C 1
ATOM 1660 O O . ILE A 1 203 ? -4.389 -3.367 17.421 1.00 82.19 203 ILE A O 1
ATOM 1664 N N . LYS A 1 204 ? -5.089 -4.095 19.420 1.00 79.12 204 LYS A N 1
ATOM 1665 C CA . LYS A 1 204 ? -4.613 -5.468 19.232 1.00 79.12 204 LYS A CA 1
ATOM 1666 C C . LYS A 1 204 ? -5.678 -6.304 18.525 1.00 79.12 204 LYS A C 1
ATOM 1668 O O . LYS A 1 204 ? -6.562 -6.833 19.179 1.00 79.12 204 LYS A O 1
ATOM 1673 N N . MET A 1 205 ? -5.537 -6.470 17.215 1.00 81.88 205 MET A N 1
ATOM 1674 C CA . MET A 1 205 ? -6.333 -7.429 16.438 1.00 81.88 205 MET A CA 1
ATOM 1675 C C . MET A 1 205 ? -5.750 -8.846 16.540 1.00 81.88 205 MET A C 1
ATOM 1677 O O . MET A 1 205 ? -4.522 -9.012 16.523 1.00 81.88 205 MET A O 1
ATOM 1681 N N . GLU A 1 206 ? -6.600 -9.873 16.617 1.00 86.88 206 GLU A N 1
ATOM 1682 C CA . GLU A 1 206 ? -6.153 -11.271 16.617 1.00 86.88 206 GLU A CA 1
ATOM 1683 C C . GLU A 1 206 ? -5.741 -11.751 15.211 1.00 86.88 206 GLU A C 1
ATOM 1685 O O . GLU A 1 206 ? -6.438 -11.536 14.216 1.00 86.88 206 GLU A O 1
ATOM 1690 N N . TYR A 1 207 ? -4.633 -12.501 15.118 1.00 88.12 207 TYR A N 1
ATOM 1691 C CA . TYR A 1 207 ? -4.134 -13.051 13.845 1.00 88.12 207 TYR A CA 1
ATOM 1692 C C . TYR A 1 207 ? -5.155 -13.938 13.118 1.00 88.12 207 TYR A C 1
ATOM 1694 O O . TYR A 1 207 ? -5.142 -14.001 11.887 1.00 88.12 207 TYR A O 1
ATOM 1702 N N . LYS A 1 208 ? -6.059 -14.582 13.871 1.00 90.31 208 LYS A N 1
ATOM 1703 C CA . LYS A 1 208 ? -7.140 -15.421 13.339 1.00 90.31 208 LYS A CA 1
ATOM 1704 C C . LYS A 1 208 ? -8.051 -14.650 12.374 1.00 90.31 208 LYS A C 1
ATOM 1706 O O . LYS A 1 208 ? -8.558 -15.252 11.432 1.00 90.31 208 LYS A O 1
ATOM 1711 N N . PHE A 1 209 ? -8.241 -13.346 12.580 1.00 90.06 209 PHE A N 1
ATOM 1712 C CA . PHE A 1 209 ? -9.091 -12.505 11.731 1.00 90.06 209 PHE A CA 1
ATOM 1713 C C . PHE A 1 209 ? -8.281 -11.712 10.701 1.00 90.06 209 PHE A C 1
ATOM 1715 O O . PHE A 1 209 ? -8.745 -11.526 9.575 1.00 90.06 209 PHE A O 1
ATOM 1722 N N . ILE A 1 210 ? -7.047 -11.325 11.043 1.00 91.94 210 ILE A N 1
ATOM 1723 C CA . ILE A 1 210 ? -6.152 -10.578 10.147 1.00 91.94 210 ILE A CA 1
ATOM 1724 C C . ILE A 1 210 ? -5.783 -11.399 8.907 1.00 91.94 210 ILE A C 1
ATOM 1726 O O . ILE A 1 210 ? -5.894 -10.889 7.795 1.00 91.94 210 ILE A O 1
ATOM 1730 N N . ILE A 1 211 ? -5.352 -12.657 9.080 1.00 93.88 211 ILE A N 1
ATOM 1731 C CA . ILE A 1 211 ? -4.828 -13.471 7.970 1.00 93.88 211 ILE A CA 1
ATOM 1732 C C . ILE A 1 211 ? -5.918 -13.762 6.923 1.00 93.88 211 ILE A C 1
ATOM 1734 O O . ILE A 1 211 ? -5.702 -13.454 5.754 1.00 93.88 211 ILE A O 1
ATOM 1738 N N . PRO A 1 212 ? -7.110 -14.289 7.271 1.00 92.88 212 PRO A N 1
ATOM 1739 C CA . PRO A 1 212 ? -8.140 -14.541 6.263 1.00 92.88 212 PRO A CA 1
ATOM 1740 C C . PRO A 1 212 ? -8.584 -13.262 5.549 1.00 92.88 212 PRO A C 1
ATOM 1742 O O . PRO A 1 212 ? -8.818 -13.278 4.341 1.00 92.88 212 PRO A O 1
ATOM 1745 N N . SER A 1 213 ? -8.661 -12.149 6.280 1.00 92.12 213 SER A N 1
ATOM 1746 C CA . SER A 1 213 ? -9.091 -10.873 5.714 1.00 92.12 213 SER A CA 1
ATOM 1747 C C . SER A 1 213 ? -8.045 -10.293 4.771 1.00 92.12 213 SER A C 1
ATOM 1749 O O . SER A 1 213 ? -8.415 -9.823 3.704 1.00 92.12 213 SER A O 1
ATOM 1751 N N . SER A 1 214 ? -6.748 -10.392 5.079 1.00 95.06 214 SER A N 1
ATOM 1752 C CA . SER A 1 214 ? -5.692 -9.904 4.185 1.00 95.06 214 SER A CA 1
ATOM 1753 C C . SER A 1 214 ? -5.630 -10.684 2.866 1.00 95.06 214 SER A C 1
ATOM 1755 O O . SER A 1 214 ? -5.478 -10.075 1.806 1.00 95.06 214 SER A O 1
ATOM 1757 N N . PHE A 1 215 ? -5.828 -12.005 2.912 1.00 96.25 215 PHE A N 1
ATOM 1758 C CA . PHE A 1 215 ? -5.936 -12.856 1.722 1.00 96.25 215 PHE A CA 1
ATOM 1759 C C . PHE A 1 215 ? -7.181 -12.524 0.897 1.00 96.25 215 PHE A C 1
ATOM 1761 O O . PHE A 1 215 ? -7.114 -12.445 -0.331 1.00 96.25 215 PHE A O 1
ATOM 1768 N N . LEU A 1 216 ? -8.319 -12.293 1.557 1.00 95.69 216 LEU A N 1
ATOM 1769 C CA . LEU A 1 216 ? -9.547 -11.891 0.879 1.00 95.69 216 LEU A CA 1
ATOM 1770 C C . LEU A 1 216 ? -9.396 -10.509 0.223 1.00 95.69 216 LEU A C 1
ATOM 1772 O O . LEU A 1 216 ? -9.762 -10.351 -0.940 1.00 95.69 216 LEU A O 1
ATOM 1776 N N . THR A 1 217 ? -8.784 -9.540 0.908 1.00 95.88 217 THR A N 1
ATOM 1777 C CA . THR A 1 217 ? -8.470 -8.216 0.351 1.00 95.88 217 THR A CA 1
ATOM 1778 C C . THR A 1 217 ? -7.553 -8.326 -0.866 1.00 95.88 217 THR A C 1
ATOM 1780 O O . THR A 1 217 ? -7.852 -7.743 -1.907 1.00 95.88 217 THR A O 1
ATOM 1783 N N . ALA A 1 218 ? -6.467 -9.101 -0.783 1.00 95.69 218 ALA A N 1
ATOM 1784 C CA . ALA A 1 218 ? -5.575 -9.339 -1.918 1.00 95.69 218 ALA A CA 1
ATOM 1785 C C . ALA A 1 218 ? -6.308 -10.006 -3.093 1.00 95.69 218 ALA A C 1
ATOM 1787 O O . ALA A 1 218 ? -6.079 -9.656 -4.253 1.00 95.69 218 ALA A O 1
ATOM 1788 N N . GLY A 1 219 ? -7.238 -10.919 -2.798 1.00 96.38 219 GLY A N 1
ATOM 1789 C CA . GLY A 1 219 ? -8.105 -11.560 -3.786 1.00 96.38 219 GLY A CA 1
ATOM 1790 C C . GLY A 1 219 ? -9.001 -10.560 -4.493 1.00 96.38 219 GLY A C 1
ATOM 1791 O O . GLY A 1 219 ? -9.052 -10.548 -5.720 1.00 96.38 219 GLY A O 1
ATOM 1792 N N . LEU A 1 220 ? -9.638 -9.665 -3.741 1.00 96.06 220 LEU A N 1
ATOM 1793 C CA . LEU A 1 220 ? -10.470 -8.603 -4.299 1.00 96.06 220 LEU A CA 1
ATOM 1794 C C . LEU A 1 220 ? -9.662 -7.595 -5.117 1.00 96.06 220 LEU A C 1
ATOM 1796 O O . LEU A 1 220 ? -10.130 -7.183 -6.171 1.00 96.06 220 LEU A O 1
ATOM 1800 N N . ILE A 1 221 ? -8.446 -7.235 -4.696 1.00 95.38 221 ILE A N 1
ATOM 1801 C CA . ILE A 1 221 ? -7.550 -6.373 -5.485 1.00 95.38 221 ILE A CA 1
ATOM 1802 C C . ILE A 1 221 ? -7.157 -7.070 -6.794 1.00 95.38 221 ILE A C 1
ATOM 1804 O O . ILE A 1 221 ? -7.184 -6.456 -7.861 1.00 95.38 221 ILE A O 1
ATOM 1808 N N . THR A 1 222 ? -6.843 -8.365 -6.730 1.00 93.44 222 THR A N 1
ATOM 1809 C CA . THR A 1 222 ? -6.457 -9.170 -7.897 1.00 93.44 222 THR A CA 1
ATOM 1810 C C . THR A 1 222 ? -7.619 -9.318 -8.878 1.00 93.44 222 THR A C 1
ATOM 1812 O O . THR A 1 222 ? -7.460 -9.038 -10.063 1.00 93.44 222 THR A O 1
ATOM 1815 N N . LEU A 1 223 ? -8.809 -9.686 -8.399 1.00 94.81 223 LEU A N 1
ATOM 1816 C CA . LEU A 1 223 ? -10.037 -9.711 -9.202 1.00 94.81 223 LEU A CA 1
ATOM 1817 C C . LEU A 1 223 ? -10.356 -8.325 -9.765 1.00 94.81 223 LEU A C 1
ATOM 1819 O O . LEU A 1 223 ? -10.660 -8.173 -10.946 1.00 94.81 223 LEU A O 1
ATOM 1823 N N . GLY A 1 224 ? -10.200 -7.311 -8.924 1.00 94.31 224 GLY A N 1
ATOM 1824 C CA . GLY A 1 224 ? -10.317 -5.906 -9.251 1.00 94.31 224 GLY A CA 1
ATOM 1825 C C . GLY A 1 224 ? -9.480 -5.491 -10.450 1.00 94.31 224 GLY A C 1
ATOM 1826 O O . GLY A 1 224 ? -9.983 -4.804 -11.332 1.00 94.31 224 GLY A O 1
ATOM 1827 N N . LYS A 1 225 ? -8.231 -5.959 -10.530 1.00 91.81 225 LYS A N 1
ATOM 1828 C CA . LYS A 1 225 ? -7.327 -5.693 -11.658 1.00 91.81 225 LYS A CA 1
ATOM 1829 C C . LYS A 1 225 ? -7.904 -6.209 -12.975 1.00 91.81 225 LYS A C 1
ATOM 1831 O O . LYS A 1 225 ? -7.851 -5.496 -13.974 1.00 91.81 225 LYS A O 1
ATOM 1836 N N . TYR A 1 226 ? -8.481 -7.411 -12.983 1.00 92.31 226 TYR A N 1
ATOM 1837 C CA . TYR A 1 226 ? -9.117 -7.967 -14.181 1.00 92.31 226 TYR A CA 1
ATOM 1838 C C . TYR A 1 226 ? -10.376 -7.188 -14.566 1.00 92.31 226 TYR A C 1
ATOM 1840 O O . TYR A 1 226 ? -10.531 -6.817 -15.727 1.00 92.31 226 TYR A O 1
ATOM 1848 N N . VAL A 1 227 ? -11.235 -6.868 -13.593 1.00 93.50 227 VAL A N 1
ATOM 1849 C CA . VAL A 1 227 ? -12.438 -6.048 -13.819 1.00 93.50 227 VAL A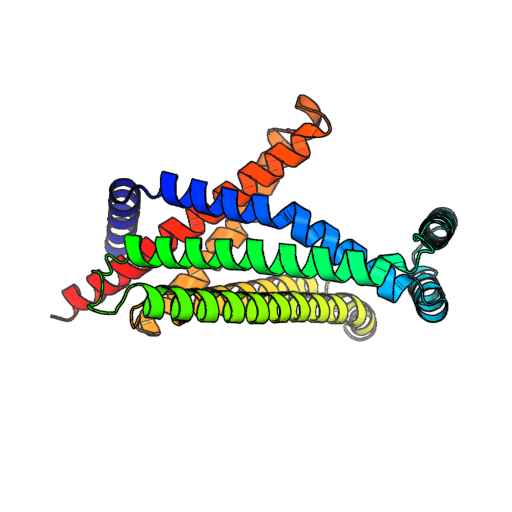 CA 1
ATOM 1850 C C . VAL A 1 227 ? -12.061 -4.676 -14.379 1.00 93.50 227 VAL A C 1
ATOM 1852 O O . VAL A 1 227 ? -12.650 -4.213 -15.354 1.00 93.50 227 VAL A O 1
ATOM 1855 N N . PHE A 1 228 ? -11.041 -4.042 -13.805 1.00 91.00 228 PHE A N 1
ATOM 1856 C CA . PHE A 1 228 ? -10.560 -2.742 -14.245 1.00 91.00 228 PHE A CA 1
ATOM 1857 C C . PHE A 1 228 ? -9.921 -2.802 -15.637 1.00 91.00 228 PHE A C 1
ATOM 1859 O O . PHE A 1 228 ? -10.136 -1.913 -16.456 1.00 91.00 228 PHE A O 1
ATOM 1866 N N . SER A 1 229 ? -9.202 -3.882 -15.954 1.00 89.31 229 SER A N 1
ATOM 1867 C CA . SER A 1 229 ? -8.671 -4.113 -17.299 1.00 89.31 229 SER A CA 1
ATOM 1868 C C . SER A 1 229 ? -9.792 -4.235 -18.336 1.00 89.31 229 SER A C 1
ATOM 1870 O O . SER A 1 229 ? -9.707 -3.600 -19.385 1.00 89.31 229 SER A O 1
ATOM 1872 N N . ILE A 1 230 ? -10.863 -4.976 -18.033 1.00 92.25 230 ILE A N 1
ATOM 1873 C CA . ILE A 1 230 ? -12.052 -5.073 -18.895 1.00 92.25 230 ILE A CA 1
ATOM 1874 C C . ILE A 1 230 ? -12.709 -3.698 -19.057 1.00 92.25 230 ILE A C 1
ATOM 1876 O O . ILE A 1 230 ? -13.080 -3.326 -20.171 1.00 92.25 230 ILE A O 1
ATOM 1880 N N . TYR A 1 231 ? -12.821 -2.921 -17.976 1.00 89.94 231 TYR A N 1
ATOM 1881 C CA . TYR A 1 231 ? -13.343 -1.556 -18.030 1.00 89.94 231 TYR A CA 1
ATOM 1882 C C . TYR A 1 231 ? -12.539 -0.679 -18.997 1.00 89.94 231 TYR A C 1
ATOM 1884 O O . TYR A 1 231 ? -13.135 -0.036 -19.857 1.00 89.94 231 TYR A O 1
ATOM 1892 N N . LEU A 1 232 ? -11.204 -0.694 -18.923 1.00 88.56 232 LEU A N 1
ATOM 1893 C CA . LEU A 1 232 ? -10.362 0.101 -19.823 1.00 88.56 232 LEU A CA 1
ATOM 1894 C C . LEU A 1 232 ? -10.522 -0.301 -21.292 1.00 88.56 232 LEU A C 1
ATOM 1896 O O . LEU A 1 232 ? -10.528 0.574 -22.156 1.00 88.56 232 LEU A O 1
ATOM 1900 N N . MET A 1 233 ? -10.702 -1.596 -21.568 1.00 87.56 233 MET A N 1
ATOM 1901 C CA . MET A 1 233 ? -10.935 -2.090 -22.928 1.00 87.56 233 MET A CA 1
ATOM 1902 C C . MET A 1 233 ? -12.248 -1.569 -23.528 1.00 87.56 233 MET A C 1
ATOM 1904 O O . MET A 1 233 ? -12.284 -1.259 -24.714 1.00 87.56 233 MET A O 1
ATOM 1908 N N . HIS A 1 234 ? -13.313 -1.458 -22.727 1.00 88.31 234 HIS A N 1
ATOM 1909 C CA . HIS A 1 234 ? -14.639 -1.062 -23.217 1.00 88.31 234 HIS A CA 1
ATOM 1910 C C . HIS A 1 234 ? -14.884 0.447 -23.150 1.00 88.31 234 HIS A C 1
ATOM 1912 O O . HIS A 1 234 ? -15.435 1.023 -24.082 1.00 88.31 234 HIS A O 1
ATOM 1918 N N . ALA A 1 235 ? -14.486 1.099 -22.055 1.00 84.19 235 ALA A N 1
ATOM 1919 C CA . ALA A 1 235 ? -14.695 2.532 -21.865 1.00 84.19 235 ALA A CA 1
ATOM 1920 C C . ALA A 1 235 ? -13.733 3.382 -22.708 1.00 84.19 235 ALA A C 1
ATOM 1922 O O . ALA A 1 235 ? -14.029 4.543 -22.972 1.00 84.19 235 ALA A O 1
ATOM 1923 N N . ASN A 1 236 ? -12.579 2.816 -23.093 1.00 81.44 236 ASN A N 1
ATOM 1924 C CA . ASN A 1 236 ? -11.494 3.469 -23.827 1.00 81.44 236 ASN A CA 1
ATOM 1925 C C . ASN A 1 236 ? -11.271 4.950 -23.431 1.00 81.44 236 ASN A C 1
ATOM 1927 O O . ASN A 1 236 ? -11.373 5.847 -24.278 1.00 81.44 236 ASN A O 1
ATOM 1931 N N . PRO A 1 237 ? -10.949 5.242 -22.151 1.00 77.12 237 PRO A N 1
ATOM 1932 C CA . PRO A 1 237 ? -10.779 6.621 -21.690 1.00 77.12 237 PRO A CA 1
ATOM 1933 C C . PRO A 1 237 ? -9.690 7.362 -22.474 1.00 77.12 237 PRO A C 1
ATOM 1935 O O . PRO A 1 237 ? -9.791 8.563 -22.701 1.00 77.12 237 PRO A O 1
ATOM 1938 N N . THR A 1 238 ? -8.661 6.635 -22.915 1.00 76.31 238 THR A N 1
ATOM 1939 C CA . THR A 1 238 ? -7.549 7.140 -23.729 1.00 76.31 238 THR A CA 1
ATOM 1940 C C . THR A 1 238 ? -7.976 7.571 -25.130 1.00 76.31 238 THR A C 1
ATOM 1942 O O . THR A 1 238 ? -7.428 8.531 -25.658 1.00 76.31 238 THR A O 1
ATOM 1945 N N . GLY A 1 239 ? -8.960 6.899 -25.733 1.00 79.75 239 GLY A N 1
ATOM 1946 C CA . GLY A 1 239 ? -9.515 7.287 -27.031 1.00 79.75 239 GLY A CA 1
ATOM 1947 C C . GLY A 1 239 ? -10.442 8.499 -26.937 1.00 79.75 239 GLY A C 1
ATOM 1948 O O . GLY A 1 239 ? -10.419 9.350 -27.819 1.00 79.75 239 GLY A O 1
ATOM 1949 N N . LEU A 1 240 ? -11.222 8.602 -25.853 1.00 81.00 240 LEU A N 1
ATOM 1950 C CA . LEU A 1 240 ? -12.183 9.693 -25.638 1.00 81.00 240 LEU A CA 1
ATOM 1951 C C . LEU A 1 240 ? -11.528 10.994 -25.156 1.00 81.00 240 LEU A C 1
ATOM 1953 O O . LEU A 1 240 ? -11.908 12.077 -25.594 1.00 81.00 240 LEU A O 1
ATOM 1957 N N . TYR A 1 241 ? -10.556 10.890 -24.248 1.00 82.12 241 TYR A N 1
ATOM 1958 C CA . TYR A 1 241 ? -9.937 12.034 -23.566 1.00 82.12 241 TYR A CA 1
ATOM 1959 C C . TYR A 1 241 ? -8.448 12.209 -23.905 1.00 82.12 241 TYR A C 1
ATOM 1961 O O . TYR A 1 241 ? -7.760 13.022 -23.284 1.00 82.12 241 TYR A O 1
ATOM 1969 N N . GLY A 1 242 ? -7.918 11.449 -24.868 1.00 83.62 242 GLY A N 1
ATOM 1970 C CA . GLY A 1 242 ? -6.506 11.500 -25.246 1.00 83.62 242 GLY A CA 1
ATOM 1971 C C . GLY A 1 242 ? -5.578 11.141 -24.080 1.00 83.62 242 GLY A C 1
ATOM 1972 O O . GLY A 1 242 ? -5.856 10.244 -23.283 1.00 83.62 242 GLY A O 1
ATOM 1973 N N . SER A 1 243 ? -4.476 11.881 -23.938 1.00 78.88 243 SER A N 1
ATOM 1974 C CA . SER A 1 243 ? -3.488 11.684 -22.865 1.00 78.88 243 SER A CA 1
ATOM 1975 C C . SER A 1 243 ? -4.061 11.860 -21.450 1.00 78.88 243 SER A C 1
ATOM 1977 O O . SER A 1 243 ? -3.578 11.225 -20.511 1.00 78.88 243 SER A O 1
ATOM 1979 N N . ILE A 1 244 ? -5.125 12.656 -21.288 1.00 84.94 244 ILE A N 1
ATOM 1980 C CA . ILE A 1 244 ? -5.824 12.850 -20.006 1.00 84.94 244 ILE A CA 1
ATOM 1981 C C . ILE A 1 244 ? -6.535 11.558 -19.571 1.00 84.94 244 ILE A C 1
ATOM 1983 O O . ILE A 1 244 ? -6.650 11.288 -18.374 1.00 84.94 244 ILE A O 1
ATOM 1987 N N . GLY A 1 245 ? -6.937 10.708 -20.522 1.00 83.44 245 GLY A N 1
ATOM 1988 C CA . GLY A 1 245 ? -7.576 9.420 -20.247 1.00 83.44 245 GLY A CA 1
ATOM 1989 C C . GLY A 1 245 ? -6.739 8.498 -19.355 1.00 83.44 245 GLY A C 1
ATOM 1990 O O . GLY A 1 245 ? -7.291 7.812 -18.495 1.00 83.44 245 GLY A O 1
ATOM 1991 N N . SER A 1 246 ? -5.409 8.536 -19.485 1.00 84.88 246 SER A N 1
ATOM 1992 C CA . SER A 1 246 ? -4.492 7.762 -18.636 1.00 84.88 246 SER A CA 1
ATOM 1993 C C . SER A 1 246 ? -4.502 8.235 -17.179 1.00 84.88 246 SER A C 1
ATOM 1995 O O . SER A 1 246 ? -4.455 7.415 -16.264 1.00 84.88 246 SER A O 1
ATOM 1997 N N . LEU A 1 247 ? -4.612 9.548 -16.942 1.00 87.06 247 LEU A N 1
ATOM 1998 C CA . LEU A 1 247 ? -4.719 10.105 -15.588 1.00 87.06 247 LEU A CA 1
ATOM 1999 C C . LEU A 1 247 ? -6.052 9.723 -14.940 1.00 87.06 247 LEU A C 1
ATOM 2001 O O . LEU A 1 247 ? -6.075 9.300 -13.786 1.00 87.06 247 LEU A O 1
ATOM 2005 N N . ILE A 1 248 ? -7.147 9.801 -15.703 1.00 90.06 248 ILE A N 1
ATOM 2006 C CA . ILE A 1 248 ? -8.480 9.387 -15.244 1.00 90.06 248 ILE A CA 1
ATOM 2007 C C . ILE A 1 248 ? -8.475 7.903 -14.856 1.00 90.06 248 ILE A C 1
ATOM 2009 O O . ILE A 1 248 ? -8.975 7.545 -13.790 1.00 90.06 248 ILE A O 1
ATOM 2013 N N . ALA A 1 249 ? -7.867 7.044 -15.680 1.00 90.38 249 ALA A N 1
ATOM 2014 C CA . ALA A 1 249 ? -7.727 5.622 -15.381 1.00 90.38 249 ALA A CA 1
ATOM 2015 C C . ALA A 1 249 ? -6.973 5.388 -14.061 1.00 90.38 249 ALA A C 1
ATOM 2017 O O . ALA A 1 249 ? -7.436 4.637 -13.205 1.00 90.38 249 ALA A O 1
ATOM 2018 N N . ILE A 1 250 ? -5.849 6.074 -13.849 1.00 91.19 250 ILE A N 1
ATOM 2019 C CA . ILE A 1 250 ? -5.084 5.967 -12.601 1.00 91.19 250 ILE A CA 1
ATOM 2020 C C . ILE A 1 250 ? -5.923 6.418 -11.397 1.00 91.19 250 ILE A C 1
ATOM 2022 O O . ILE A 1 250 ? -5.928 5.742 -10.369 1.00 91.19 250 ILE A O 1
ATOM 2026 N N . PHE A 1 251 ? -6.658 7.526 -11.517 1.00 92.88 251 PHE A N 1
ATOM 2027 C CA . PHE A 1 251 ? -7.485 8.049 -10.426 1.00 92.88 251 PHE A CA 1
ATOM 2028 C C . PHE A 1 251 ? -8.590 7.063 -10.045 1.00 92.88 251 PHE A C 1
ATOM 2030 O O . PHE A 1 251 ? -8.772 6.769 -8.864 1.00 92.88 251 PHE A O 1
ATOM 2037 N N . LEU A 1 252 ? -9.282 6.504 -11.041 1.00 93.56 252 LEU A N 1
ATOM 2038 C CA . LEU A 1 252 ? -10.319 5.495 -10.831 1.00 93.56 252 LEU A CA 1
ATOM 2039 C C . LEU A 1 252 ? -9.754 4.222 -10.204 1.00 93.56 252 LEU A C 1
ATOM 2041 O O . LEU A 1 252 ? -10.353 3.684 -9.276 1.00 93.56 252 LEU A O 1
ATOM 2045 N N . TRP A 1 253 ? -8.594 3.761 -10.671 1.00 95.00 253 TRP A N 1
ATOM 2046 C CA . TRP A 1 253 ? -7.945 2.567 -10.138 1.00 95.00 253 TRP A CA 1
ATOM 2047 C C . TRP A 1 253 ? -7.560 2.730 -8.667 1.00 95.00 253 TRP A C 1
ATOM 2049 O O . TRP A 1 253 ? -7.881 1.883 -7.833 1.00 95.00 253 TRP A O 1
ATOM 2059 N N .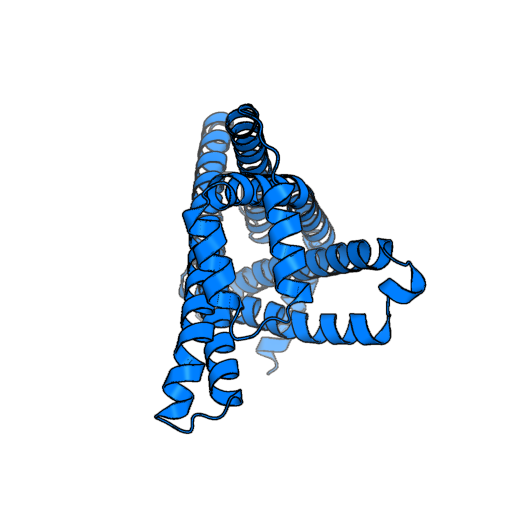 VAL A 1 254 ? -6.914 3.847 -8.330 1.00 95.88 254 VAL A N 1
ATOM 2060 C CA . VAL A 1 254 ? -6.497 4.140 -6.955 1.00 95.88 254 VAL A CA 1
ATOM 2061 C C . VAL A 1 254 ? -7.711 4.324 -6.045 1.00 95.88 254 VAL A C 1
ATOM 2063 O O . VAL A 1 254 ? -7.722 3.808 -4.929 1.00 95.88 254 VAL A O 1
ATOM 2066 N N . PHE A 1 255 ? -8.761 5.002 -6.517 1.00 96.38 255 PHE A N 1
ATOM 2067 C CA . PHE A 1 255 ? -10.012 5.122 -5.771 1.00 96.38 255 PHE A CA 1
ATOM 2068 C C . PHE A 1 255 ? -10.660 3.756 -5.519 1.00 96.38 255 PHE A C 1
ATOM 2070 O O . PHE A 1 255 ? -11.058 3.458 -4.394 1.00 96.38 255 PHE A O 1
ATOM 2077 N N . PHE A 1 256 ? -10.699 2.896 -6.534 1.00 96.06 256 PHE A N 1
ATOM 2078 C CA . PHE A 1 256 ? -11.248 1.551 -6.429 1.00 96.06 256 PHE A CA 1
ATOM 2079 C C . PHE A 1 256 ? -10.476 0.675 -5.427 1.00 96.06 256 PHE A C 1
ATOM 2081 O O . PHE A 1 256 ? -11.096 0.011 -4.594 1.00 96.06 256 PHE A O 1
ATOM 2088 N N . ILE A 1 257 ? -9.137 0.728 -5.426 1.00 96.25 257 ILE A N 1
ATOM 2089 C CA . ILE A 1 257 ? -8.317 0.052 -4.405 1.00 96.25 257 ILE A CA 1
ATOM 2090 C C . ILE A 1 257 ? -8.660 0.574 -3.007 1.00 96.25 257 ILE A C 1
ATOM 2092 O O . ILE A 1 257 ? -8.859 -0.224 -2.092 1.00 96.25 257 ILE A O 1
ATOM 2096 N N . SER A 1 258 ? -8.757 1.894 -2.828 1.00 96.75 258 SER A N 1
ATOM 2097 C CA . SER A 1 258 ? -9.095 2.487 -1.530 1.00 96.75 258 SER A CA 1
ATOM 2098 C C . SER A 1 258 ? -10.466 2.038 -1.021 1.00 96.75 258 SER A C 1
ATOM 2100 O O . SER A 1 258 ? -10.615 1.768 0.170 1.00 96.75 258 SER A O 1
ATOM 2102 N N . VAL A 1 259 ? -11.454 1.889 -1.909 1.00 96.88 259 VAL A N 1
ATOM 2103 C CA . VAL A 1 259 ? -12.772 1.334 -1.560 1.00 96.88 259 VAL A CA 1
ATOM 2104 C C . VAL A 1 259 ? -12.660 -0.125 -1.117 1.00 96.88 259 VAL A C 1
ATOM 2106 O O . VAL A 1 259 ? -13.224 -0.487 -0.088 1.00 96.88 259 VAL A O 1
ATOM 2109 N N . ILE A 1 260 ? -11.899 -0.962 -1.831 1.00 96.31 260 ILE A N 1
ATOM 2110 C CA . ILE A 1 260 ? -11.677 -2.354 -1.409 1.00 96.31 260 ILE A CA 1
ATOM 2111 C C . ILE A 1 260 ? -11.032 -2.394 -0.022 1.00 96.31 260 ILE A C 1
ATOM 2113 O O . ILE A 1 260 ? -11.517 -3.094 0.862 1.00 96.31 260 ILE A O 1
ATOM 2117 N N . VAL A 1 261 ? -9.955 -1.635 0.187 1.00 95.44 261 VAL A N 1
ATOM 2118 C CA . VAL A 1 261 ? -9.212 -1.642 1.453 1.00 95.44 261 VAL A CA 1
ATOM 2119 C C . VAL A 1 261 ? -10.104 -1.223 2.619 1.00 95.44 261 VAL A C 1
ATOM 2121 O O . VAL A 1 261 ? -10.093 -1.888 3.652 1.00 95.44 261 VAL A O 1
ATOM 2124 N N . THR A 1 262 ? -10.895 -0.162 2.460 1.00 95.62 262 THR A N 1
ATOM 2125 C CA . THR A 1 262 ? -11.787 0.332 3.519 1.00 95.62 262 THR A CA 1
ATOM 2126 C C . THR A 1 262 ? -12.941 -0.617 3.821 1.00 95.62 262 THR A C 1
ATOM 2128 O O . THR A 1 262 ? -13.198 -0.901 4.987 1.00 95.62 262 THR A O 1
ATOM 2131 N N . ILE A 1 263 ? -13.596 -1.177 2.799 1.00 95.88 263 ILE A N 1
ATOM 2132 C CA . ILE A 1 263 ? -14.637 -2.198 2.993 1.00 95.88 263 ILE A CA 1
ATOM 2133 C C 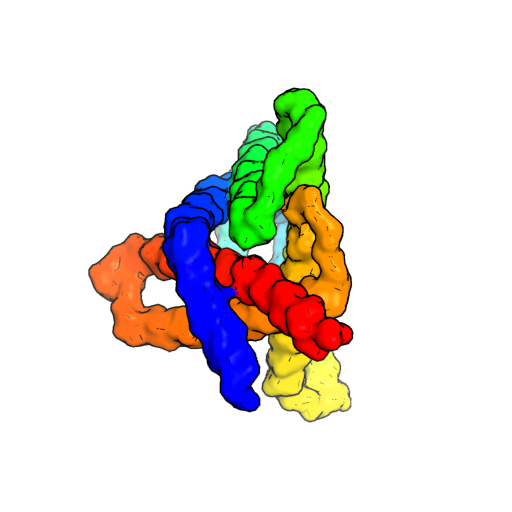. ILE A 1 263 ? -14.065 -3.406 3.736 1.00 95.88 263 ILE A C 1
ATOM 2135 O O . ILE A 1 263 ? -14.716 -3.960 4.619 1.00 95.88 263 ILE A O 1
ATOM 2139 N N . MET A 1 264 ? -12.838 -3.810 3.407 1.00 94.94 264 MET A N 1
ATOM 2140 C CA . MET A 1 264 ? -12.216 -4.981 4.013 1.00 94.94 264 MET A CA 1
ATOM 2141 C C . MET A 1 264 ? -11.746 -4.765 5.452 1.00 94.94 264 MET A C 1
ATOM 2143 O O . MET A 1 264 ? -11.757 -5.710 6.244 1.00 94.94 264 MET A O 1
ATOM 2147 N N . ILE A 1 265 ? -11.391 -3.536 5.827 1.00 92.88 265 ILE A N 1
ATOM 2148 C CA . ILE A 1 265 ? -11.166 -3.181 7.233 1.00 92.88 265 ILE A CA 1
ATOM 2149 C C . ILE A 1 265 ? -12.459 -3.413 8.029 1.00 92.88 265 ILE A C 1
ATOM 2151 O O . ILE A 1 265 ? -12.440 -4.129 9.030 1.00 92.88 265 ILE A O 1
ATOM 2155 N N . GLU A 1 266 ? -13.588 -2.898 7.538 1.00 93.50 266 GLU A N 1
ATOM 2156 C CA . GLU A 1 266 ? -14.890 -3.064 8.196 1.00 93.50 266 GLU A CA 1
ATOM 2157 C C . GLU A 1 266 ? -15.344 -4.533 8.217 1.00 93.50 266 GLU A C 1
ATOM 2159 O O . GLU A 1 266 ? -15.899 -5.022 9.204 1.00 93.50 266 GLU A O 1
ATOM 2164 N N . PHE A 1 267 ? -15.057 -5.277 7.143 1.00 93.88 267 PHE A N 1
ATOM 2165 C CA . PHE A 1 267 ? -15.287 -6.719 7.084 1.00 93.88 267 PHE A CA 1
ATOM 2166 C C . PHE A 1 267 ? -14.535 -7.447 8.196 1.00 93.88 267 PHE A C 1
ATOM 2168 O O . PHE A 1 267 ? -15.114 -8.303 8.860 1.00 93.88 267 PHE A O 1
ATOM 2175 N N . THR A 1 268 ? -13.265 -7.095 8.418 1.00 92.38 268 THR A N 1
ATOM 2176 C CA . THR A 1 268 ? -12.425 -7.757 9.423 1.00 92.38 268 THR A CA 1
ATOM 2177 C C . THR A 1 268 ? -13.013 -7.575 10.824 1.00 92.38 268 THR A C 1
ATOM 2179 O O . THR A 1 268 ? -13.131 -8.551 11.564 1.00 92.38 268 THR A O 1
ATOM 2182 N N . LYS A 1 269 ? -13.473 -6.361 11.151 1.00 90.75 269 LYS A N 1
ATOM 2183 C CA . LYS A 1 269 ? -14.149 -6.049 12.419 1.00 90.75 269 LYS A CA 1
ATOM 2184 C C . LYS A 1 269 ? -15.437 -6.853 12.606 1.00 90.75 269 LYS A C 1
ATOM 2186 O O . LYS A 1 269 ? -15.646 -7.466 13.646 1.00 90.75 269 LYS A O 1
ATOM 2191 N N . ILE A 1 270 ? -16.310 -6.883 11.598 1.00 91.06 270 ILE A N 1
ATOM 2192 C CA . ILE A 1 270 ? -17.587 -7.614 11.689 1.00 91.06 270 ILE A CA 1
ATOM 2193 C C . ILE A 1 270 ? -17.354 -9.124 11.751 1.00 91.06 270 ILE A C 1
ATOM 2195 O O . ILE A 1 270 ? -18.096 -9.837 12.425 1.00 91.06 270 ILE A O 1
ATOM 2199 N N . TYR A 1 271 ? -16.332 -9.626 11.058 1.00 89.81 271 TYR A N 1
ATOM 2200 C CA . TYR A 1 271 ? -15.954 -11.032 11.115 1.00 89.81 271 TYR A CA 1
ATOM 2201 C C . TYR A 1 271 ? -15.489 -11.435 12.523 1.00 89.81 271 TYR A C 1
ATOM 2203 O O . TYR A 1 271 ? -15.888 -12.494 13.013 1.00 89.81 271 TYR A O 1
ATOM 2211 N N . GLU A 1 272 ? -14.729 -10.565 13.192 1.00 89.19 272 GLU A N 1
ATOM 2212 C CA . GLU A 1 272 ? -14.344 -10.707 14.598 1.00 89.19 272 GLU A CA 1
ATOM 2213 C C . GLU A 1 272 ? -15.569 -10.656 15.536 1.00 89.19 272 GLU A C 1
ATOM 2215 O O . GLU A 1 272 ? -15.802 -11.604 16.289 1.00 89.19 272 GLU A O 1
ATOM 2220 N N . GLU A 1 273 ? -16.422 -9.627 15.427 1.00 88.19 273 GLU A N 1
ATOM 2221 C CA . GLU A 1 273 ? -17.662 -9.482 16.218 1.00 88.19 273 GLU A CA 1
ATOM 2222 C C . GLU A 1 273 ? -18.580 -10.719 16.083 1.00 88.19 273 GLU A C 1
ATOM 2224 O O . GLU A 1 273 ? -19.139 -11.214 17.066 1.00 88.19 273 GLU A O 1
ATOM 2229 N N . TYR A 1 274 ? -18.718 -11.262 14.869 1.00 86.56 274 TYR A N 1
ATOM 2230 C CA . TYR A 1 274 ? -19.567 -12.423 14.604 1.00 86.56 274 TYR A CA 1
ATOM 2231 C C . TYR A 1 274 ? -19.022 -13.718 15.233 1.00 86.56 274 TYR A C 1
ATOM 2233 O O . TYR A 1 274 ? -19.818 -14.521 15.731 1.00 86.56 274 TYR A O 1
ATOM 2241 N N . ASP A 1 275 ? -17.701 -13.955 15.201 1.00 85.81 275 ASP A N 1
ATOM 2242 C CA . ASP A 1 275 ? -17.073 -15.144 15.815 1.00 85.81 275 ASP A CA 1
ATOM 2243 C C . ASP A 1 275 ? -17.222 -15.125 17.340 1.00 85.81 275 ASP A C 1
ATOM 2245 O O . ASP A 1 275 ? -17.505 -16.173 17.920 1.00 85.81 275 ASP A O 1
ATOM 2249 N N . TYR A 1 276 ? -17.113 -13.954 17.979 1.00 83.94 276 TYR A N 1
ATOM 2250 C CA . TYR A 1 276 ? -17.345 -13.824 19.421 1.00 83.94 276 TYR A CA 1
ATOM 2251 C C . TYR A 1 276 ? -18.808 -14.078 19.808 1.00 83.94 276 TYR A C 1
ATOM 2253 O O . TYR A 1 276 ? -19.056 -14.797 20.772 1.00 83.94 276 TYR A O 1
ATOM 2261 N N . MET A 1 277 ? -19.782 -13.572 19.042 1.00 77.81 277 MET A N 1
ATOM 2262 C CA . MET A 1 277 ? -21.208 -13.766 19.356 1.00 77.81 277 MET A CA 1
ATOM 2263 C C . MET A 1 277 ? -21.716 -15.206 19.179 1.00 77.81 277 MET A C 1
ATOM 2265 O O . MET A 1 277 ? -22.743 -15.546 19.750 1.00 77.81 277 MET A O 1
ATOM 2269 N N . HIS A 1 278 ? -21.036 -16.046 18.390 1.00 72.75 278 HIS A N 1
ATOM 2270 C CA . HIS A 1 278 ? -21.451 -17.439 18.127 1.00 72.75 278 HIS A CA 1
ATOM 2271 C C . HIS A 1 278 ? -20.603 -18.487 18.866 1.00 72.75 278 HIS A C 1
ATOM 2273 O O . HIS A 1 278 ? -20.759 -19.684 18.624 1.00 72.75 278 HIS A O 1
ATOM 2279 N N . LYS A 1 279 ? -19.669 -18.044 19.714 1.00 61.97 279 LYS A N 1
ATOM 2280 C CA . LYS A 1 279 ? -18.905 -18.897 20.637 1.00 61.97 279 LYS A CA 1
ATOM 2281 C C . LYS A 1 279 ? -19.449 -18.876 22.074 1.00 61.97 279 LYS A C 1
ATOM 2283 O O . LYS A 1 279 ? -18.944 -19.639 22.894 1.00 61.97 279 LYS A O 1
ATOM 2288 N N . LEU A 1 280 ? -20.426 -18.012 22.358 1.00 45.56 280 LEU A N 1
ATOM 2289 C CA . LEU A 1 280 ? -21.256 -17.994 23.570 1.00 45.56 280 LEU A CA 1
ATOM 2290 C C . LEU A 1 280 ? -22.515 -18.837 23.345 1.00 45.56 280 LEU A C 1
ATOM 2292 O O . LEU A 1 280 ? -22.950 -19.481 24.321 1.00 45.56 280 LEU A O 1
#

Radius of gyration: 22.36 Å; Cα contacts (8 Å, |Δi|>4): 202; chains: 1; bounding box: 56×48×61 Å

Solvent-accessible surface area (backbone atoms only — not comparable to full-atom values): 14914 Å² total; per-residue (Å²): 111,72,67,58,55,51,52,53,54,50,24,57,52,49,30,59,70,69,44,36,64,60,50,12,49,52,43,24,51,35,52,60,65,25,44,64,27,45,52,49,28,54,52,36,53,47,54,62,56,56,65,38,64,70,51,44,52,51,52,49,63,69,42,53,89,81,48,52,73,68,55,52,52,50,49,52,52,54,59,70,64,51,80,91,53,87,56,52,64,58,54,33,50,52,21,44,52,47,28,54,53,36,43,26,51,33,43,45,47,47,26,51,47,47,26,58,64,68,62,65,73,86,72,98,66,60,71,65,62,51,54,52,53,50,51,51,52,19,45,52,49,46,52,52,50,52,54,46,55,50,50,53,51,51,51,52,50,50,50,69,62,48,49,64,60,47,36,76,80,42,90,61,56,71,65,57,56,52,48,51,54,50,50,52,53,46,52,49,50,15,51,51,43,31,47,48,68,60,67,51,37,95,56,90,73,59,67,84,44,41,50,62,40,18,45,50,45,37,47,50,53,55,54,43,50,55,54,49,51,54,46,50,73,72,67,33,42,46,78,77,51,41,81,57,16,57,56,52,50,52,52,52,52,42,34,50,51,27,42,50,55,50,48,42,52,31,37,35,50,52,53,47,56,51,54,59,69,73,74,111

Nearest PDB structures (foldseek):
  6qv0-assembly1_A  TM=2.063E-01  e=7.726E-01  Thermotoga maritima MSB8
  6rah-assembly1_A  TM=1.663E-01  e=4.774E+00  Thermus thermophilus
  4ayw-assembly1_A-2  TM=1.408E-01  e=6.274E+00  Homo sapiens

Organism: NCBI:txid768733

Secondary structure (DSSP, 8-state):
-HHHHHHHHHHHHHHHHTTHHHHHHHHHHHHHHHHHHHHHHHHHHHHHHTTSHHHHHHHHHHHTTT--HHHHHHHHHHHHTS---TTHHHHHHHHHHHHHHHHHHHHHHHHHHHHHHHT-PPPS--HHHHHHHHHHHHHHHHHHHHHHHHHHHHHHHHHHHHHHHHHHHS---HHHHHHHHHHHHHHHHHHHHHHHHHHSSSS---HHHHHHHHHHHHHHHHHHHHHHHHHHHHH-HHHHHTTHHHHHHHHHHHHHHHHHHHHHHHHHHHHHHHHHHT--

InterPro domains:
  IPR017039 Virulence factor BrkB [PF03631] (18-273)
  IPR017039 Virulence factor BrkB [PIRSF035875] (2-274)
  IPR017039 Virulence factor BrkB [PTHR30213] (2-273)

Foldseek 3Di:
DVVVVVLLVVLVVLCVVLVVLVLLLVLLVLVVQLVVLVVLLVLLVCLVVLLDVVVLVVVLVVCVVPDDPVVSVVSVVVSVPSDPDPCSVVSNVVSVVSNLVSQLVSLLSVLVLLCSLLVPDDDPDDPVVVVVVSSVLSSVLVVVVVVLVVVLVVVVVCLVVVVVVVCVVDVDDPVVSVVVNVVVVLVSQLVSQLVSNCRRYPDHDDSVLSNVLSSVLSVCLVVLVVVLVVVCVPVVLCVVVPPVSVVVSSSVSSSSSSSSSSSSSNSSSSVVVVVVVVVD

pLDDT: mean 83.44, std 10.48, range [45.56, 96.88]

Mean predicted aligned error: 8.86 Å